Protein AF-A0A6G1F449-F1 (afdb_monomer_lite)

Secondary structure (DSSP, 8-state):
------------------------------------PPPP-----------PPP-------------S--------S---HHHHHHHHHHHHHHHHHHHHHHHHHHHHHHHHHHHHHHHHHHHHHHHHHHHHHHHHHHHHHHHHHHHHHHHHHHHHHHHHHHHHHHHHHHHHHHHHHHHHHHHHHHHHHHHHHHTPPPS--------

Radius of gyration: 53.44 Å; chains: 1; bounding box: 96×65×149 Å

Foldseek 3Di:
DDDDDDDDDDDDDDDDDDDDDDDDDDDDDDDDDDDDDDDDDDDDDDDDDDDDDDDDDDPPPPDDDDDDDPPPPPPDDPCDVVNVVVVVVVVVVVVVVVVVVVVVVVVVVVVVVVVVVVVVVVVVVVVVVVVVVVVVVVVVVVVVVVVVVVVVVVVVVVVVVVVVVVVVVVVVVVVVVVVVVVVVVVVVVVCVVVVPDDPDDDDDPDD

InterPro domains:
  IPR005516 Remorin, C-terminal [PF03763] (95-200)
  IPR005518 Remorin, N-terminal [PF03766] (27-91)

pLDDT: mean 72.53, std 28.47, range [27.33, 98.75]

Sequence (207 aa):
MAGEALNKAEAGAEAMPDAVEPAKEGVAEEEKAVIPAPSPSRVSKTEEKEPPADDSKALVVFVEKVADKPHAQKAAPPRTSNDRDIALAKVETDKRESLIKAWEENEKAKAENRASKKLLDIISWENTKKAVIKTQLKRKEEELERKKAEYAEKAKNKEAIVHKEAEEKRAMVMARRGEEVIKAEEMAAKYRATGVTPKKHLGCFGA

Structure (mmCIF, N/CA/C/O backbone):
data_AF-A0A6G1F449-F1
#
_entry.id   AF-A0A6G1F449-F1
#
loop_
_atom_site.group_PDB
_atom_site.id
_atom_site.type_symbol
_atom_site.label_atom_id
_atom_site.label_alt_id
_atom_site.label_comp_id
_atom_site.label_asym_id
_atom_site.label_entity_id
_atom_site.label_seq_id
_atom_site.pdbx_PDB_ins_code
_atom_site.Cartn_x
_atom_site.Cartn_y
_atom_site.Cartn_z
_atom_site.occupancy
_atom_site.B_iso_or_equiv
_atom_site.auth_seq_id
_atom_site.auth_comp_id
_atom_site.auth_asym_id
_atom_site.auth_atom_id
_atom_site.pdbx_PDB_model_num
ATOM 1 N N . MET A 1 1 ? 10.519 44.709 65.514 1.00 37.06 1 MET A N 1
ATOM 2 C CA . MET A 1 1 ? 11.903 44.514 65.996 1.00 37.06 1 MET A CA 1
ATOM 3 C C . MET A 1 1 ? 12.117 43.011 66.069 1.00 37.06 1 MET A C 1
ATOM 5 O O . MET A 1 1 ? 11.350 42.368 66.765 1.00 37.06 1 MET A O 1
ATOM 9 N N . ALA A 1 2 ? 12.787 42.438 65.066 1.00 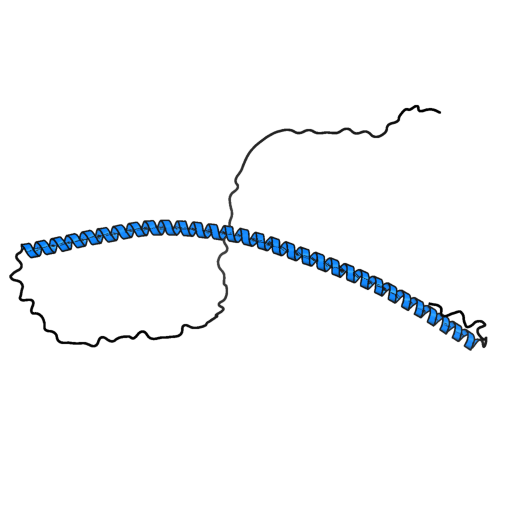41.38 2 ALA A N 1
ATOM 10 C CA . ALA A 1 2 ? 14.214 42.066 65.103 1.00 41.38 2 ALA A CA 1
ATOM 11 C C . ALA A 1 2 ? 14.425 40.787 65.946 1.00 41.38 2 ALA A C 1
ATOM 13 O O . ALA A 1 2 ? 14.030 40.773 67.101 1.00 41.38 2 ALA A O 1
ATOM 14 N N . GLY A 1 3 ? 14.994 39.688 65.451 1.00 36.59 3 GLY A N 1
ATOM 15 C CA . GLY A 1 3 ? 15.656 39.434 64.175 1.00 36.59 3 GLY A CA 1
ATOM 16 C C . GLY A 1 3 ? 15.946 37.937 63.973 1.00 36.59 3 GLY A C 1
ATOM 17 O O . GLY A 1 3 ? 15.677 37.114 64.847 1.00 36.59 3 GLY A O 1
ATOM 18 N N . GLU A 1 4 ? 16.460 37.630 62.783 1.00 45.75 4 GLU A N 1
ATOM 19 C CA . GLU A 1 4 ? 17.035 36.356 62.333 1.00 45.75 4 GLU A CA 1
ATOM 20 C C . GLU A 1 4 ? 18.152 35.810 63.236 1.00 45.75 4 GLU A C 1
ATOM 22 O O . GLU A 1 4 ? 18.950 36.584 63.759 1.00 45.75 4 GLU A O 1
ATOM 27 N N . ALA A 1 5 ? 18.309 34.479 63.255 1.00 45.38 5 ALA A N 1
ATOM 28 C CA . ALA A 1 5 ? 19.581 33.834 62.903 1.00 45.38 5 ALA A CA 1
ATOM 29 C C . ALA A 1 5 ? 19.412 32.327 62.618 1.00 45.38 5 ALA A C 1
ATOM 31 O O . ALA A 1 5 ? 18.707 31.608 63.323 1.00 45.38 5 ALA A O 1
ATOM 32 N N . LEU A 1 6 ? 20.104 31.886 61.565 1.00 41.53 6 LEU A N 1
ATOM 33 C CA . LEU A 1 6 ? 20.242 30.528 61.036 1.00 41.53 6 LEU A CA 1
ATOM 34 C C . LEU A 1 6 ? 21.055 29.575 61.944 1.00 41.53 6 LEU A C 1
ATOM 36 O O . LEU A 1 6 ? 21.988 30.030 62.600 1.00 41.53 6 LEU A O 1
ATOM 40 N N . ASN A 1 7 ? 20.829 28.249 61.860 1.00 39.88 7 ASN A N 1
ATOM 41 C CA . ASN A 1 7 ? 21.628 27.277 61.064 1.00 39.88 7 ASN A CA 1
ATOM 42 C C . ASN A 1 7 ? 21.652 25.827 61.618 1.00 39.88 7 ASN A C 1
ATOM 44 O O . ASN A 1 7 ? 21.751 25.627 62.825 1.00 39.88 7 ASN A O 1
ATOM 48 N N . LYS A 1 8 ? 21.808 24.876 60.667 1.00 36.44 8 LYS A N 1
ATOM 49 C CA . LYS A 1 8 ? 22.473 23.543 60.759 1.00 36.44 8 LYS A CA 1
ATOM 50 C C . LYS A 1 8 ? 21.600 22.337 61.164 1.00 36.44 8 LYS A C 1
ATOM 52 O O . LYS A 1 8 ? 20.778 22.467 62.053 1.00 36.44 8 LYS A O 1
ATOM 57 N N . ALA A 1 9 ? 21.804 21.094 60.719 1.00 34.91 9 ALA A N 1
ATOM 58 C CA . ALA A 1 9 ? 22.126 20.411 59.451 1.00 34.91 9 ALA A CA 1
ATOM 59 C C . ALA A 1 9 ? 22.166 18.900 59.801 1.00 34.91 9 ALA A C 1
ATOM 61 O O . ALA A 1 9 ? 22.869 18.557 60.742 1.00 34.91 9 ALA A O 1
ATOM 62 N N . GLU A 1 10 ? 21.477 18.025 59.060 1.00 36.22 10 GLU A N 1
ATOM 63 C CA . GLU A 1 10 ? 21.753 16.572 58.905 1.00 36.22 10 GLU A CA 1
ATOM 64 C C . GLU A 1 10 ? 20.841 16.083 57.756 1.00 36.22 10 GLU A C 1
ATOM 66 O O . GLU A 1 10 ? 19.631 16.270 57.826 1.00 36.22 10 GLU A O 1
ATOM 71 N N . ALA A 1 11 ? 21.313 15.777 56.544 1.00 35.16 11 ALA A N 1
ATOM 72 C CA . ALA A 1 11 ? 22.206 14.707 56.077 1.00 35.16 11 ALA A CA 1
ATOM 73 C C . ALA A 1 11 ? 21.542 13.316 56.075 1.00 35.16 11 ALA A C 1
ATOM 75 O O . ALA A 1 11 ? 21.201 12.774 57.118 1.00 35.16 11 ALA A O 1
ATOM 76 N N . GLY A 1 12 ? 21.403 12.738 54.876 1.00 31.02 12 GLY A N 1
ATOM 77 C CA . GLY A 1 12 ? 21.020 11.339 54.690 1.00 31.02 12 GLY A CA 1
ATOM 78 C C . GLY A 1 12 ? 20.460 11.028 53.302 1.00 31.02 12 GLY A C 1
ATOM 79 O O . GLY A 1 12 ? 19.253 10.881 53.170 1.00 31.02 12 GLY A O 1
ATOM 80 N N . ALA A 1 13 ? 21.323 10.949 52.283 1.00 35.38 13 ALA A N 1
ATOM 81 C CA . ALA A 1 13 ? 21.244 9.959 51.195 1.00 35.38 13 ALA A CA 1
ATOM 82 C C . ALA A 1 13 ? 22.385 10.195 50.192 1.00 35.38 13 ALA A C 1
ATOM 84 O O . ALA A 1 13 ? 22.419 11.188 49.466 1.00 35.38 13 ALA A O 1
ATOM 85 N N . GLU A 1 14 ? 23.330 9.262 50.206 1.00 36.66 14 GLU A N 1
ATOM 86 C CA . GLU A 1 14 ? 24.418 9.093 49.250 1.00 36.66 14 GLU A CA 1
ATOM 87 C C . GLU A 1 14 ? 23.897 8.734 47.848 1.00 36.66 14 GLU A C 1
ATOM 89 O O . GLU A 1 14 ? 22.962 7.947 47.719 1.00 36.66 14 GLU A O 1
ATOM 94 N N . ALA A 1 15 ? 24.537 9.270 46.804 1.00 33.97 15 ALA A N 1
ATOM 95 C CA . ALA A 1 15 ? 25.281 8.499 45.794 1.00 33.97 15 ALA A CA 1
ATOM 96 C C . ALA A 1 15 ? 25.616 9.395 44.586 1.00 33.97 15 ALA A C 1
ATOM 98 O O . ALA A 1 15 ? 24.744 9.981 43.945 1.00 33.97 15 ALA A O 1
ATOM 99 N N . MET A 1 16 ? 26.913 9.510 44.314 1.00 37.75 16 MET A N 1
ATOM 100 C CA . MET A 1 16 ? 27.525 10.262 43.218 1.00 37.75 16 MET A CA 1
ATOM 101 C C . MET A 1 16 ? 27.611 9.429 41.915 1.00 37.75 16 MET A C 1
ATOM 103 O O . MET A 1 16 ? 27.337 8.230 41.943 1.00 37.75 16 MET A O 1
ATOM 107 N N . PRO A 1 17 ? 27.931 10.078 40.776 1.00 47.62 17 PRO A N 1
ATOM 108 C CA . PRO A 1 17 ? 27.645 9.621 39.420 1.00 47.62 17 PRO A CA 1
ATOM 109 C C . PRO A 1 17 ? 28.822 8.868 38.794 1.00 47.62 17 PRO A C 1
ATOM 111 O O . PRO A 1 17 ? 29.966 9.084 39.185 1.00 47.62 17 PRO A O 1
ATOM 114 N N . ASP A 1 18 ? 28.552 8.087 37.749 1.00 36.06 18 ASP A N 1
ATOM 115 C CA . ASP A 1 18 ? 29.610 7.573 36.883 1.00 36.06 18 ASP A CA 1
ATOM 116 C C . ASP A 1 18 ? 29.298 7.850 35.411 1.00 36.06 18 ASP A C 1
ATOM 118 O O . ASP A 1 18 ? 28.265 7.456 34.866 1.00 36.06 18 ASP A O 1
ATOM 122 N N . ALA A 1 19 ? 30.215 8.591 34.801 1.00 38.41 19 ALA A N 1
ATOM 123 C CA . ALA A 1 19 ? 30.299 8.895 33.390 1.00 38.41 19 ALA A CA 1
ATOM 124 C C . ALA A 1 19 ? 31.682 8.434 32.936 1.00 38.41 19 ALA A C 1
ATOM 126 O O . ALA A 1 19 ? 32.675 9.016 33.365 1.00 38.41 19 ALA A O 1
ATOM 127 N N . VAL A 1 20 ? 31.750 7.435 32.052 1.00 37.78 20 VAL A N 1
ATOM 128 C CA . VAL A 1 20 ? 32.970 7.098 31.305 1.00 37.78 20 VAL A CA 1
ATOM 129 C C . VAL A 1 20 ? 32.594 6.593 29.905 1.00 37.78 20 VAL A C 1
ATOM 131 O O . VAL A 1 20 ? 32.179 5.455 29.718 1.00 37.78 20 VAL A O 1
ATOM 134 N N . GLU A 1 21 ? 32.764 7.465 28.914 1.00 37.50 21 GLU A N 1
ATOM 135 C CA . GLU A 1 21 ? 33.305 7.123 27.585 1.00 37.50 21 GLU A CA 1
ATOM 136 C C . GLU A 1 21 ? 34.853 7.118 27.697 1.00 37.50 21 GLU A C 1
ATOM 138 O O . GLU A 1 21 ? 35.342 7.794 28.610 1.00 37.50 21 GLU A O 1
ATOM 143 N N . PRO A 1 22 ? 35.667 6.459 26.821 1.00 44.31 22 PRO A N 1
ATOM 144 C CA . PRO A 1 22 ? 35.571 6.595 25.354 1.00 44.31 22 PRO A CA 1
ATOM 145 C C . PRO A 1 22 ? 36.110 5.440 24.457 1.00 44.31 22 PRO A C 1
ATOM 147 O O . PRO A 1 22 ? 36.762 4.504 24.909 1.00 44.31 22 PRO A O 1
ATOM 150 N N . ALA A 1 23 ? 35.936 5.647 23.137 1.00 32.34 23 ALA A N 1
ATOM 151 C CA . ALA A 1 23 ? 36.913 5.433 22.045 1.00 32.34 23 ALA A CA 1
ATOM 152 C C . ALA A 1 23 ? 36.707 4.297 20.998 1.00 32.34 23 ALA A C 1
ATOM 154 O O . ALA A 1 23 ? 36.977 3.130 21.250 1.00 32.34 23 ALA A O 1
ATOM 155 N N . LYS A 1 24 ? 36.453 4.774 19.758 1.00 32.56 24 LYS A N 1
ATOM 156 C CA . LYS A 1 24 ? 37.101 4.463 18.453 1.00 32.56 24 LYS A CA 1
ATOM 157 C C . LYS A 1 24 ? 36.651 3.273 17.564 1.00 32.56 24 LYS A C 1
ATOM 159 O O . LYS A 1 24 ? 37.017 2.132 17.783 1.00 32.56 24 LYS A O 1
ATOM 164 N N . GLU A 1 25 ? 36.007 3.670 16.452 1.00 29.92 25 GLU A N 1
ATOM 165 C CA . GLU A 1 25 ? 36.510 3.592 15.054 1.00 29.92 25 GLU A CA 1
ATOM 166 C C . GLU A 1 25 ? 36.411 2.268 14.250 1.00 29.92 25 GLU A C 1
ATOM 168 O O . GLU A 1 25 ? 37.168 1.332 14.462 1.00 29.92 25 GLU A O 1
ATOM 173 N N . GLY A 1 26 ? 35.559 2.298 13.207 1.00 28.00 26 GLY A N 1
ATOM 174 C CA . GLY A 1 26 ? 35.820 1.720 11.876 1.00 28.00 26 GLY A CA 1
ATOM 175 C C . GLY A 1 26 ? 35.422 0.261 11.601 1.00 28.00 26 GLY A C 1
ATOM 176 O O . GLY A 1 26 ? 35.982 -0.657 12.178 1.00 28.00 26 GLY A O 1
ATOM 177 N N . VAL A 1 27 ? 34.531 0.053 10.622 1.00 31.36 27 VAL A N 1
ATOM 178 C CA . VAL A 1 27 ? 34.768 -0.667 9.345 1.00 31.36 27 VAL A CA 1
A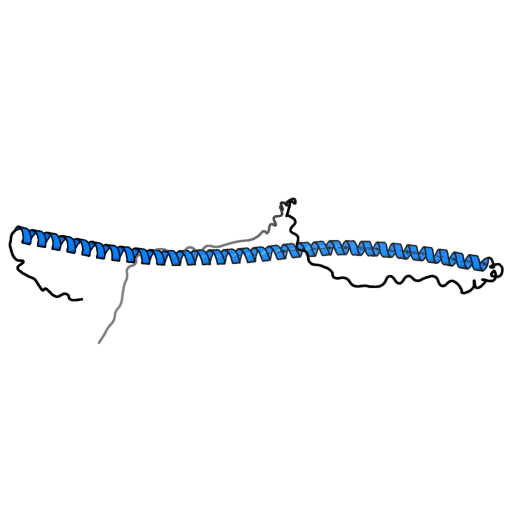TOM 179 C C . VAL A 1 27 ? 33.413 -0.984 8.695 1.00 31.36 27 VAL A C 1
ATOM 181 O O . VAL A 1 27 ? 32.507 -1.540 9.308 1.00 31.36 27 VAL A O 1
ATOM 184 N N . ALA A 1 28 ? 33.285 -0.564 7.438 1.00 34.28 28 ALA A N 1
ATOM 185 C CA . ALA A 1 28 ? 32.212 -0.934 6.534 1.00 34.28 28 ALA A CA 1
ATOM 186 C C . ALA A 1 28 ? 32.402 -2.380 6.065 1.00 34.28 28 ALA A C 1
ATOM 188 O O . ALA A 1 28 ? 33.500 -2.718 5.636 1.00 34.28 28 ALA A O 1
ATOM 189 N N . GLU A 1 29 ? 31.334 -3.177 6.044 1.00 36.38 29 GLU A N 1
ATOM 190 C CA . GLU A 1 29 ? 31.278 -4.371 5.205 1.00 36.38 29 GLU A CA 1
ATOM 191 C C . GLU A 1 29 ? 29.902 -4.508 4.547 1.00 36.38 29 GLU A C 1
ATOM 193 O O . GLU A 1 29 ? 28.837 -4.464 5.161 1.00 36.38 29 GLU A O 1
ATOM 198 N N . GLU A 1 30 ? 29.999 -4.571 3.229 1.00 38.50 30 GLU A N 1
ATOM 199 C CA . GLU A 1 30 ? 28.999 -4.812 2.212 1.00 38.50 30 GLU A CA 1
ATOM 200 C C . GLU A 1 30 ? 28.651 -6.305 2.228 1.00 38.50 30 GLU A C 1
ATOM 202 O O . GLU A 1 30 ? 29.536 -7.130 2.008 1.00 38.50 30 GLU A O 1
ATOM 207 N N . GLU A 1 31 ? 27.384 -6.675 2.448 1.00 39.47 31 GLU A N 1
ATOM 208 C CA . GLU A 1 31 ? 26.943 -8.057 2.234 1.00 39.47 31 GLU A CA 1
ATOM 209 C C . GLU A 1 31 ? 25.876 -8.172 1.143 1.00 39.47 31 GLU A C 1
ATOM 211 O O . GLU A 1 31 ? 24.905 -7.419 1.036 1.00 39.47 31 GLU A O 1
ATOM 216 N N . LYS A 1 32 ? 26.151 -9.143 0.283 1.00 36.34 32 LYS A N 1
ATOM 217 C CA . LYS A 1 32 ? 25.622 -9.400 -1.047 1.00 36.34 32 LYS A CA 1
ATOM 218 C C . LYS A 1 32 ? 24.738 -10.650 -0.996 1.00 36.34 32 LYS A C 1
ATOM 220 O O . LYS A 1 32 ? 25.100 -11.624 -0.352 1.00 36.34 32 LYS A O 1
ATOM 225 N N . ALA A 1 33 ? 23.706 -10.659 -1.848 1.00 34.94 33 ALA A N 1
ATOM 226 C CA . ALA A 1 33 ? 22.864 -11.805 -2.246 1.00 34.94 33 ALA A CA 1
ATOM 227 C C . ALA A 1 33 ? 21.778 -12.214 -1.219 1.00 34.94 33 ALA A C 1
ATOM 229 O O . ALA A 1 33 ? 21.914 -11.975 -0.034 1.00 34.94 33 ALA A O 1
ATOM 230 N N . VAL A 1 34 ? 20.610 -12.763 -1.572 1.00 31.89 34 VAL A N 1
ATOM 231 C CA . VAL A 1 34 ? 20.236 -13.699 -2.644 1.00 31.89 34 VAL A CA 1
ATOM 232 C C . VAL A 1 34 ? 18.762 -13.469 -3.031 1.00 31.89 34 VAL A C 1
ATOM 234 O O . VAL A 1 34 ? 17.907 -13.246 -2.178 1.00 31.89 34 VAL A O 1
ATOM 237 N N . ILE A 1 35 ? 18.460 -13.558 -4.326 1.00 40.62 35 ILE A N 1
ATOM 238 C CA . ILE A 1 35 ? 17.109 -13.512 -4.906 1.00 40.62 35 ILE A CA 1
ATOM 239 C C . ILE A 1 35 ? 16.627 -14.961 -5.098 1.00 40.62 35 ILE A C 1
ATOM 241 O O . ILE A 1 35 ? 17.348 -15.717 -5.752 1.00 40.62 35 ILE A O 1
ATOM 245 N N . PRO A 1 36 ? 15.422 -15.369 -4.658 1.00 35.09 36 PRO A N 1
ATOM 246 C CA . PRO A 1 36 ? 14.742 -16.506 -5.257 1.00 35.09 36 PRO A CA 1
ATOM 247 C C . PRO A 1 36 ? 13.753 -15.993 -6.311 1.00 35.09 36 PRO A C 1
ATOM 249 O O . PRO A 1 36 ? 12.790 -15.287 -6.012 1.00 35.09 36 PRO A O 1
ATOM 252 N N . ALA A 1 37 ? 14.016 -16.332 -7.571 1.00 37.97 37 ALA A N 1
ATOM 253 C CA . ALA A 1 37 ? 13.082 -16.123 -8.670 1.00 37.97 37 ALA A CA 1
ATOM 254 C C . ALA A 1 37 ? 11.846 -17.032 -8.509 1.00 37.97 37 ALA A C 1
ATOM 256 O O . ALA A 1 37 ? 12.020 -18.222 -8.232 1.00 37.97 37 ALA A O 1
ATOM 257 N N . PRO A 1 38 ? 10.613 -16.550 -8.743 1.00 36.50 38 PRO A N 1
ATOM 258 C CA . PRO A 1 38 ? 9.471 -17.431 -8.929 1.00 36.50 38 PRO A CA 1
ATOM 259 C C . PRO A 1 38 ? 9.261 -17.754 -10.419 1.00 36.50 38 PRO A C 1
ATOM 261 O O . PRO A 1 38 ? 9.197 -16.869 -11.272 1.00 36.50 38 PRO A O 1
ATOM 264 N N . SER A 1 39 ? 9.144 -19.052 -10.709 1.00 34.16 39 SER A N 1
ATOM 265 C CA . SER A 1 39 ? 8.686 -19.602 -11.994 1.00 34.16 39 SER A CA 1
ATOM 266 C C . SER A 1 39 ? 7.208 -19.265 -12.260 1.00 34.16 39 SER A C 1
ATOM 268 O O . SER A 1 39 ? 6.451 -19.055 -11.309 1.00 34.16 39 SER A O 1
ATOM 270 N N . PRO A 1 40 ? 6.759 -19.227 -13.531 1.00 39.34 40 PRO A N 1
ATOM 271 C CA . PRO A 1 40 ? 5.445 -18.715 -13.885 1.00 39.34 40 PRO A CA 1
ATOM 272 C C . PRO A 1 40 ? 4.385 -19.813 -13.772 1.00 39.34 40 PRO A C 1
ATOM 274 O O . PRO A 1 40 ? 4.495 -20.881 -14.373 1.00 39.34 40 PRO A O 1
ATOM 277 N N . SER A 1 41 ? 3.306 -19.545 -13.044 1.00 34.06 41 SER A N 1
ATOM 278 C CA . SER A 1 41 ? 2.076 -20.321 -13.176 1.00 34.06 41 SER A CA 1
ATOM 279 C C . SER A 1 41 ? 0.855 -19.415 -13.136 1.00 34.06 41 SER A C 1
ATOM 281 O O . SER A 1 41 ? 0.493 -18.866 -12.105 1.00 34.06 41 SER A O 1
ATOM 283 N N . ARG A 1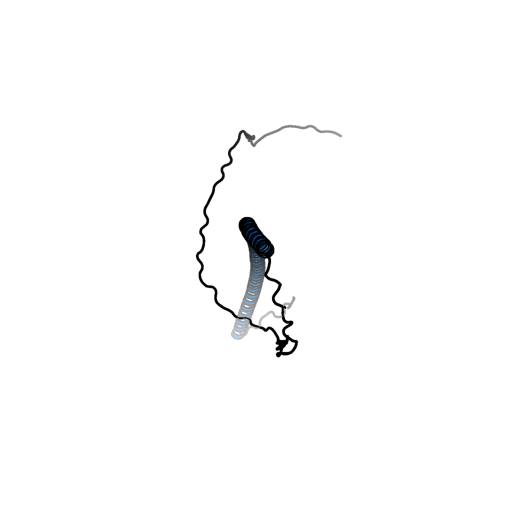 42 ? 0.234 -19.343 -14.319 1.00 36.47 42 ARG A N 1
ATOM 284 C CA . ARG A 1 42 ? -1.211 -19.363 -14.554 1.00 36.47 42 ARG A CA 1
ATOM 285 C C . ARG A 1 42 ? -2.019 -18.237 -13.908 1.00 36.47 42 ARG A C 1
ATOM 287 O O . ARG A 1 42 ? -2.515 -18.378 -12.797 1.00 36.47 42 ARG A O 1
ATOM 294 N N . VAL A 1 43 ? -2.298 -17.201 -14.700 1.00 32.47 43 VAL A N 1
ATOM 295 C CA . VAL A 1 43 ? -3.507 -16.394 -14.511 1.00 32.47 43 VAL A CA 1
ATOM 296 C C . VAL A 1 43 ? -4.367 -16.464 -15.764 1.00 32.47 43 VAL A C 1
ATOM 298 O O . VAL A 1 43 ? -3.909 -16.363 -16.900 1.00 32.47 43 VAL A O 1
ATOM 301 N N . SER A 1 44 ? -5.617 -16.754 -15.465 1.00 34.59 44 SER A N 1
ATOM 302 C CA . SER A 1 44 ? -6.781 -17.012 -16.277 1.00 34.59 44 SER A CA 1
ATOM 303 C C . SER A 1 44 ? -7.103 -15.884 -17.250 1.00 34.59 44 SER A C 1
ATOM 305 O O . SER A 1 44 ? -6.990 -14.703 -16.938 1.00 34.59 44 SER A O 1
ATOM 307 N N . LYS A 1 45 ? -7.577 -16.308 -18.418 1.00 32.47 45 LYS A N 1
ATOM 308 C CA . LYS A 1 45 ? -8.287 -15.526 -19.421 1.00 32.47 45 LYS A CA 1
ATOM 309 C C . LYS A 1 45 ? -9.572 -14.944 -18.811 1.00 32.47 45 LYS A C 1
ATOM 311 O O . LYS A 1 45 ? -10.428 -15.720 -18.395 1.00 32.47 45 LYS A O 1
ATOM 316 N N . THR A 1 46 ? -9.722 -13.623 -18.849 1.00 27.33 46 THR A N 1
ATOM 317 C CA . THR A 1 46 ? -11.034 -12.964 -18.839 1.00 27.33 46 THR A CA 1
ATOM 318 C C . THR A 1 46 ? -11.038 -11.938 -19.963 1.00 27.33 46 THR A C 1
ATOM 320 O O . THR A 1 46 ? -10.190 -11.051 -20.017 1.00 27.33 46 THR A O 1
ATOM 323 N N . GLU A 1 47 ? -11.939 -12.167 -20.911 1.00 36.84 47 GLU A N 1
ATOM 324 C CA . GLU A 1 47 ? -12.246 -11.320 -22.057 1.00 36.84 47 GLU A CA 1
ATOM 325 C C . GLU A 1 47 ? -12.979 -10.055 -21.602 1.00 36.84 47 GLU A C 1
ATOM 327 O O . GLU A 1 47 ? -13.925 -10.144 -20.824 1.00 36.84 47 GLU A O 1
ATOM 332 N N . GLU A 1 48 ? -12.611 -8.907 -22.166 1.00 36.09 48 GLU A N 1
ATOM 333 C CA . GLU A 1 48 ? -13.550 -7.813 -22.403 1.00 36.09 48 GLU A CA 1
ATOM 334 C C . GLU A 1 48 ? -13.267 -7.256 -23.804 1.00 36.09 48 GLU A C 1
ATOM 336 O O . GLU A 1 48 ? -12.121 -7.031 -24.199 1.00 36.09 48 GLU A O 1
ATOM 341 N N . LYS A 1 49 ? -14.330 -7.190 -24.598 1.00 33.94 49 LYS A N 1
ATOM 342 C CA . LYS A 1 49 ? -14.376 -7.017 -26.049 1.00 33.94 49 LYS A CA 1
ATOM 343 C C . LYS A 1 49 ? -15.242 -5.798 -26.301 1.00 33.94 49 LYS A C 1
ATOM 345 O O . LYS A 1 49 ? -16.370 -5.838 -25.843 1.00 33.94 49 LYS A O 1
ATOM 350 N N . GLU A 1 50 ? -14.776 -4.827 -27.085 1.00 39.25 50 GLU A N 1
ATOM 351 C CA . GLU A 1 50 ? -15.619 -3.957 -27.927 1.00 39.25 50 GLU A CA 1
ATOM 352 C C . GLU A 1 50 ? -14.779 -3.301 -29.059 1.00 39.25 50 GLU A C 1
ATOM 354 O O . GLU A 1 50 ? -13.548 -3.360 -29.004 1.00 39.25 50 GLU A O 1
ATOM 359 N N . PRO A 1 51 ? -15.403 -2.845 -30.169 1.00 44.97 51 PRO A N 1
ATOM 360 C CA . PRO A 1 51 ? -15.015 -3.229 -31.534 1.00 44.97 51 PRO A CA 1
ATOM 361 C C . PRO A 1 51 ? -14.262 -2.134 -32.317 1.00 44.97 51 PRO A C 1
ATOM 363 O O . PRO A 1 51 ? -14.379 -0.956 -31.985 1.00 44.97 51 PRO A O 1
ATOM 366 N N . PRO A 1 52 ? -13.586 -2.464 -33.436 1.00 37.72 52 PRO A N 1
ATOM 367 C CA . PRO A 1 52 ? -13.304 -1.478 -34.468 1.00 37.72 52 PRO A CA 1
ATOM 368 C C . PRO A 1 52 ? -14.443 -1.457 -35.497 1.00 37.72 52 PRO A C 1
ATOM 370 O O . PRO A 1 52 ? -14.734 -2.467 -36.142 1.00 37.72 52 PRO A O 1
ATOM 373 N N . ALA A 1 53 ? -15.087 -0.298 -35.627 1.00 37.16 53 ALA A N 1
ATOM 374 C CA . ALA A 1 53 ? -15.986 0.001 -36.729 1.00 37.16 53 ALA A CA 1
ATOM 375 C C . ALA A 1 53 ? -15.188 0.309 -38.005 1.00 37.16 53 ALA A C 1
ATOM 377 O O . ALA A 1 53 ? -14.140 0.956 -37.980 1.00 37.16 53 ALA A O 1
ATOM 378 N N . ASP A 1 54 ? -15.744 -0.229 -39.078 1.00 37.75 54 ASP A N 1
ATOM 379 C CA . ASP A 1 54 ? -15.413 -0.134 -40.490 1.00 37.75 54 ASP A CA 1
ATOM 380 C C . ASP A 1 54 ? -15.372 1.320 -40.988 1.00 37.75 54 ASP A C 1
ATOM 382 O O . ASP A 1 54 ? -16.148 2.148 -40.519 1.00 37.75 54 ASP A O 1
ATOM 386 N N . ASP A 1 55 ? -14.489 1.613 -41.944 1.00 35.41 55 ASP A N 1
ATOM 387 C CA . ASP A 1 55 ? -14.941 2.164 -43.224 1.00 35.41 55 ASP A CA 1
ATOM 388 C C . ASP A 1 55 ? -13.780 2.352 -44.215 1.00 35.41 55 ASP A C 1
ATOM 390 O O . ASP A 1 55 ? -12.930 3.241 -44.122 1.00 35.41 55 ASP A O 1
ATOM 394 N N . SER A 1 56 ? -13.817 1.507 -45.244 1.00 53.53 56 SER A N 1
ATOM 395 C CA . SER A 1 56 ? -13.832 1.959 -46.637 1.00 53.53 56 SER A CA 1
ATOM 396 C C . SER A 1 56 ? -12.697 2.889 -47.095 1.00 53.53 56 SER A C 1
ATOM 398 O O . SER A 1 56 ? -12.885 4.081 -47.344 1.00 53.53 56 SER A O 1
ATOM 400 N N . LYS A 1 57 ? -11.538 2.299 -47.413 1.00 43.62 57 LYS A N 1
ATOM 401 C CA . LYS A 1 57 ? -10.668 2.814 -48.486 1.00 43.62 57 LYS A CA 1
ATOM 402 C C . LYS A 1 57 ? -10.503 1.772 -49.582 1.00 43.62 57 LYS A C 1
ATOM 404 O O . LYS A 1 57 ? -9.593 0.954 -49.578 1.00 43.62 57 LYS A O 1
ATOM 409 N N . ALA A 1 58 ? -11.475 1.844 -50.486 1.00 38.12 58 ALA A N 1
ATOM 410 C CA . ALA A 1 58 ? -11.455 1.477 -51.893 1.00 38.12 58 ALA A CA 1
ATOM 411 C C . ALA A 1 58 ? -10.168 0.805 -52.406 1.00 38.12 58 ALA A C 1
ATOM 413 O O . ALA A 1 58 ? -9.166 1.455 -52.709 1.00 38.12 58 ALA A O 1
ATOM 414 N N . LEU A 1 59 ? -10.286 -0.502 -52.639 1.00 37.38 59 LEU A N 1
ATOM 415 C CA . LEU A 1 59 ? -9.607 -1.202 -53.722 1.00 37.38 59 LEU A CA 1
ATOM 416 C C . LEU A 1 59 ? -10.015 -0.542 -55.051 1.00 37.38 59 LEU A C 1
ATOM 418 O O . LEU A 1 59 ? -10.994 -0.937 -55.681 1.00 37.38 59 LEU A O 1
ATOM 422 N N . VAL A 1 60 ? -9.284 0.490 -55.476 1.00 34.28 60 VAL A N 1
ATOM 423 C CA . VAL A 1 60 ? -9.345 0.950 -56.866 1.00 34.28 60 VAL A CA 1
ATOM 424 C C . VAL A 1 60 ? -8.554 -0.048 -57.698 1.00 34.28 60 VAL A C 1
ATOM 426 O O . VAL A 1 60 ? -7.330 0.005 -57.803 1.00 34.28 60 VAL A O 1
ATOM 429 N N . VAL A 1 61 ? -9.304 -0.985 -58.269 1.00 34.31 61 VAL A N 1
ATOM 430 C CA . VAL A 1 61 ? -8.944 -1.748 -59.457 1.00 34.31 61 VAL A CA 1
ATOM 431 C C . VAL A 1 61 ? -8.520 -0.746 -60.535 1.00 34.31 61 VAL A C 1
ATOM 433 O O . VAL A 1 61 ? -9.360 -0.091 -61.149 1.00 34.31 61 VAL A O 1
ATOM 436 N N . PHE A 1 62 ? -7.217 -0.608 -60.775 1.00 33.72 62 PHE A N 1
ATOM 437 C CA . PHE A 1 62 ? -6.731 -0.022 -62.020 1.00 33.72 62 PHE A CA 1
ATOM 438 C C . PHE A 1 62 ? -6.910 -1.071 -63.120 1.00 33.72 62 PHE A C 1
ATOM 440 O O . PHE A 1 62 ? -6.041 -1.904 -63.370 1.00 33.72 62 PHE A O 1
ATOM 447 N N . VAL A 1 63 ? -8.091 -1.042 -63.740 1.00 35.31 63 VAL A N 1
ATOM 448 C CA . VAL A 1 63 ? -8.336 -1.628 -65.056 1.00 35.31 63 VAL A CA 1
ATOM 449 C C . VAL A 1 63 ? -7.377 -0.963 -66.040 1.00 35.31 63 VAL A C 1
ATOM 451 O O . VAL A 1 63 ? -7.440 0.238 -66.296 1.00 35.31 63 VAL A O 1
ATOM 454 N N . GLU A 1 64 ? -6.444 -1.773 -66.525 1.00 44.94 64 GLU A N 1
ATOM 455 C CA . GLU A 1 64 ? -6.148 -1.951 -67.942 1.00 44.94 64 GLU A CA 1
ATOM 456 C C . GLU A 1 64 ? -6.642 -0.818 -68.857 1.00 44.94 64 GLU A C 1
ATOM 458 O O . GLU A 1 64 ? -7.756 -0.828 -69.379 1.00 44.94 64 GLU A O 1
ATOM 463 N N . LYS A 1 65 ? -5.753 0.143 -69.116 1.00 37.94 65 LYS A N 1
ATOM 464 C CA . LYS A 1 65 ? -5.792 0.912 -70.356 1.00 37.94 65 LYS A CA 1
ATOM 465 C C . LYS A 1 65 ? -4.565 0.561 -71.179 1.00 37.94 65 LYS A C 1
ATOM 467 O O . LYS A 1 65 ? -3.511 1.182 -71.090 1.00 37.94 65 LYS A O 1
ATOM 472 N N . VAL A 1 66 ? -4.743 -0.503 -71.954 1.00 44.41 66 VAL A N 1
ATOM 473 C CA . VAL A 1 66 ? -3.992 -0.769 -73.177 1.00 44.41 66 VAL A CA 1
ATOM 474 C C . VAL A 1 66 ? -4.136 0.439 -74.109 1.00 44.41 66 VAL A C 1
ATOM 476 O O . VAL A 1 66 ? -5.197 1.059 -74.177 1.00 44.41 66 VAL A O 1
ATOM 479 N N . ALA A 1 67 ? -3.055 0.692 -74.847 1.00 41.28 67 ALA A N 1
ATOM 480 C CA . ALA A 1 67 ? -2.855 1.711 -75.872 1.00 41.28 67 ALA A CA 1
ATOM 481 C C . ALA A 1 67 ? -2.280 3.045 -75.375 1.00 41.28 67 ALA A C 1
ATOM 483 O O . ALA A 1 67 ? -2.951 4.070 -75.353 1.00 41.28 67 ALA A O 1
ATOM 484 N N . ASP A 1 68 ? -0.963 3.045 -75.169 1.00 34.84 68 ASP A N 1
ATOM 485 C CA . ASP A 1 68 ? -0.144 3.864 -76.056 1.00 34.84 68 ASP A CA 1
ATOM 486 C C . ASP A 1 68 ? 1.103 3.094 -76.506 1.00 34.84 68 ASP A C 1
ATOM 488 O O . ASP A 1 68 ? 1.629 2.236 -75.802 1.00 34.84 68 ASP A O 1
ATOM 492 N N . LYS A 1 69 ? 1.461 3.327 -77.765 1.00 38.25 69 LYS A N 1
ATOM 493 C CA . LYS A 1 69 ? 2.364 2.550 -78.627 1.00 38.25 69 LYS A CA 1
ATOM 494 C C . LYS A 1 69 ? 3.647 2.060 -77.939 1.00 38.25 69 LYS A C 1
ATOM 496 O O . LYS A 1 69 ? 4.207 2.789 -77.120 1.00 38.25 69 LYS A O 1
ATOM 501 N N . PRO A 1 70 ? 4.238 0.929 -78.388 1.00 37.62 70 PRO A N 1
ATOM 502 C CA . PRO A 1 70 ? 5.661 0.745 -78.183 1.00 37.62 70 PRO A CA 1
ATOM 503 C C . PRO A 1 70 ? 6.322 1.926 -78.891 1.00 37.62 70 PRO A C 1
ATOM 505 O O . PRO A 1 70 ? 6.320 2.007 -80.123 1.00 37.62 70 PRO A O 1
ATOM 508 N N . HIS A 1 71 ? 6.849 2.887 -78.129 1.00 36.81 71 HIS A N 1
ATOM 509 C CA . HIS A 1 71 ? 7.906 3.707 -78.678 1.00 36.81 71 HIS A CA 1
ATOM 510 C C . HIS A 1 71 ? 8.987 2.698 -79.013 1.00 36.81 71 HIS A C 1
ATOM 512 O O . HIS A 1 71 ? 9.636 2.151 -78.122 1.00 36.81 71 HIS A O 1
ATOM 518 N N . ALA A 1 72 ? 9.065 2.366 -80.299 1.00 41.50 72 ALA A N 1
ATOM 519 C CA . ALA A 1 72 ? 10.180 1.672 -80.874 1.00 41.50 72 ALA A CA 1
ATOM 520 C C . ALA A 1 72 ? 11.411 2.390 -80.333 1.00 41.50 72 ALA A C 1
ATOM 522 O O . ALA A 1 72 ? 11.751 3.483 -80.790 1.00 41.50 72 ALA A O 1
ATOM 523 N N . GLN A 1 73 ? 12.065 1.795 -79.335 1.00 41.19 73 GLN A N 1
ATOM 524 C CA . GLN A 1 73 ? 13.477 2.029 -79.170 1.00 41.19 73 GLN A CA 1
ATOM 525 C C . GLN A 1 73 ? 14.045 1.490 -80.468 1.00 41.19 73 GLN A C 1
ATOM 527 O O . GLN A 1 73 ? 14.255 0.288 -80.631 1.00 41.19 73 GLN A O 1
ATOM 532 N N . LYS A 1 74 ? 14.189 2.404 -81.438 1.00 39.16 74 LYS A N 1
ATOM 533 C CA . LYS A 1 74 ? 15.176 2.295 -82.497 1.00 39.16 74 LYS A CA 1
ATOM 534 C C . LYS A 1 74 ? 16.351 1.603 -81.844 1.00 39.16 74 LYS A C 1
ATOM 536 O O . LYS A 1 74 ? 16.836 2.110 -80.828 1.00 39.16 74 LYS A O 1
ATOM 541 N N . ALA A 1 75 ? 16.712 0.434 -82.371 1.00 48.62 75 ALA A N 1
ATOM 542 C CA . ALA A 1 75 ? 17.948 -0.225 -82.011 1.00 48.62 75 ALA A CA 1
ATOM 543 C C . ALA A 1 75 ? 18.990 0.885 -81.907 1.00 48.62 75 ALA A C 1
ATOM 545 O O . ALA A 1 75 ? 19.241 1.588 -82.893 1.00 48.62 75 ALA A O 1
ATOM 546 N N . ALA A 1 76 ? 19.456 1.144 -80.681 1.00 58.69 76 ALA A N 1
ATOM 547 C CA . ALA A 1 76 ? 20.533 2.089 -80.490 1.00 58.69 76 ALA A CA 1
ATOM 548 C C . ALA A 1 76 ? 21.627 1.662 -81.481 1.00 58.69 76 ALA A C 1
ATOM 550 O O . ALA A 1 76 ? 21.815 0.446 -81.656 1.00 58.69 76 ALA A O 1
ATOM 551 N N . PRO A 1 77 ? 22.299 2.608 -82.168 1.00 56.97 77 PRO A N 1
ATOM 552 C CA . PRO A 1 77 ? 23.436 2.249 -83.012 1.00 56.97 77 PRO A CA 1
ATOM 553 C C . PRO A 1 77 ? 24.349 1.343 -82.182 1.00 56.97 77 PRO A C 1
ATOM 555 O O . PRO A 1 77 ? 24.351 1.519 -80.958 1.00 56.97 77 PRO A O 1
ATOM 558 N N . PRO A 1 78 ? 25.037 0.353 -82.788 1.00 55.28 78 PRO A N 1
ATOM 559 C CA . PRO A 1 78 ? 25.777 -0.664 -82.047 1.00 55.28 78 PRO A CA 1
ATOM 560 C C . PRO A 1 78 ? 26.527 0.037 -80.928 1.00 55.28 78 PRO A C 1
ATOM 562 O O . PRO A 1 78 ? 27.384 0.874 -81.216 1.00 55.28 78 PRO A O 1
ATOM 565 N N . ARG A 1 79 ? 26.084 -0.191 -79.677 1.00 61.62 79 ARG A N 1
ATOM 566 C CA . ARG A 1 79 ? 26.672 0.464 -78.511 1.00 61.62 79 ARG A CA 1
ATOM 567 C C . ARG A 1 79 ? 28.158 0.257 -78.676 1.00 61.62 79 ARG A C 1
ATOM 569 O O . ARG A 1 79 ? 28.600 -0.891 -78.775 1.00 61.62 79 ARG A O 1
ATOM 576 N N . THR A 1 80 ? 28.894 1.351 -78.817 1.00 65.44 80 THR A N 1
ATOM 577 C CA . THR A 1 80 ? 30.342 1.237 -78.920 1.00 65.44 80 THR A CA 1
ATOM 578 C C . THR A 1 80 ? 30.793 0.482 -77.673 1.00 65.44 80 THR A C 1
ATOM 580 O O . THR A 1 80 ? 30.167 0.632 -76.620 1.00 65.44 80 THR A O 1
ATOM 583 N N . SER A 1 81 ? 31.804 -0.384 -77.780 1.00 75.69 81 SER A N 1
ATOM 584 C CA . SER A 1 81 ? 32.283 -1.182 -76.634 1.00 75.69 81 SER A CA 1
ATOM 585 C C . SER A 1 81 ? 32.393 -0.329 -75.359 1.00 75.69 81 SER A C 1
ATOM 587 O O . SER A 1 81 ? 31.904 -0.715 -74.302 1.00 75.69 81 SER A O 1
ATOM 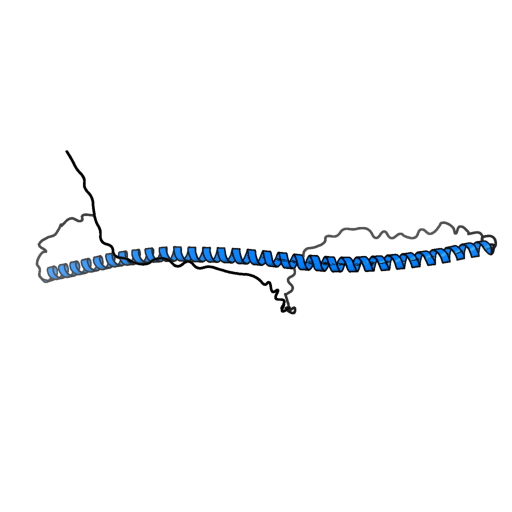589 N N . ASN A 1 82 ? 32.859 0.912 -75.529 1.00 81.44 82 ASN A N 1
ATOM 590 C CA . ASN A 1 82 ? 32.994 1.931 -74.494 1.00 81.44 82 ASN A CA 1
ATOM 591 C C . ASN A 1 82 ? 31.701 2.231 -73.706 1.00 81.44 82 ASN A C 1
ATOM 593 O O . ASN A 1 82 ? 31.758 2.359 -72.488 1.00 81.44 82 ASN A O 1
ATOM 597 N N . ASP A 1 83 ? 30.526 2.320 -74.342 1.00 85.69 83 ASP A N 1
ATOM 598 C CA . ASP A 1 83 ? 29.263 2.606 -73.633 1.00 85.69 83 ASP A CA 1
ATOM 599 C C . ASP A 1 83 ? 28.833 1.445 -72.731 1.00 85.69 83 ASP A C 1
ATOM 601 O O . ASP A 1 83 ? 28.217 1.648 -71.679 1.00 85.69 83 ASP A O 1
ATOM 605 N N . ARG A 1 84 ? 29.141 0.211 -73.148 1.00 88.38 84 ARG A N 1
ATOM 606 C CA . ARG A 1 84 ? 28.911 -0.987 -72.338 1.00 88.38 84 ARG A CA 1
ATOM 607 C C . ARG A 1 84 ? 29.866 -1.010 -71.151 1.00 88.38 84 ARG A C 1
ATOM 609 O O . ARG A 1 84 ? 29.417 -1.281 -70.042 1.00 88.38 84 ARG A O 1
ATOM 616 N N . ASP A 1 85 ? 31.130 -0.677 -71.373 1.00 89.06 85 ASP A N 1
ATOM 617 C CA . ASP A 1 85 ? 32.150 -0.641 -70.324 1.00 89.06 85 ASP A CA 1
ATOM 618 C C . ASP A 1 85 ? 31.831 0.440 -69.276 1.00 89.06 85 ASP A C 1
ATOM 620 O O . ASP A 1 85 ? 31.902 0.183 -68.074 1.00 89.06 85 ASP A O 1
ATOM 624 N N . ILE A 1 86 ? 31.337 1.609 -69.704 1.00 91.12 86 ILE A N 1
ATOM 625 C CA . ILE A 1 86 ? 30.834 2.662 -68.803 1.00 91.12 86 ILE A CA 1
ATOM 626 C C . ILE A 1 86 ? 29.624 2.174 -67.994 1.00 91.12 86 ILE A C 1
ATOM 628 O O . ILE A 1 86 ? 29.523 2.454 -66.798 1.00 91.12 86 ILE A O 1
ATOM 632 N N . ALA A 1 87 ? 28.682 1.463 -68.621 1.00 91.69 87 ALA A N 1
ATOM 633 C CA . ALA A 1 87 ? 27.516 0.926 -67.921 1.00 91.69 87 ALA A CA 1
ATOM 634 C C . ALA A 1 87 ? 27.903 -0.156 -66.900 1.00 91.69 87 ALA A C 1
ATOM 636 O O . ALA A 1 87 ? 27.369 -0.163 -65.793 1.00 91.69 87 ALA A O 1
ATOM 637 N N . LEU A 1 88 ? 28.856 -1.030 -67.237 1.00 92.25 88 LEU A N 1
ATOM 638 C CA . LEU A 1 88 ? 29.379 -2.044 -66.322 1.00 92.25 88 LEU A CA 1
ATOM 639 C C . LEU A 1 88 ? 30.102 -1.407 -65.129 1.00 92.25 88 LEU A C 1
ATOM 641 O O . LEU A 1 88 ? 29.805 -1.769 -63.995 1.00 92.25 88 LEU A O 1
ATOM 645 N N . ALA A 1 89 ? 30.943 -0.393 -65.355 1.00 93.62 89 ALA A N 1
ATOM 646 C CA . ALA A 1 89 ? 31.624 0.332 -64.279 1.00 93.62 89 ALA A CA 1
ATOM 647 C C . ALA A 1 89 ? 30.642 1.013 -63.304 1.00 93.62 89 ALA A C 1
ATOM 649 O O . ALA A 1 89 ? 30.877 1.047 -62.093 1.00 93.62 89 ALA A O 1
ATOM 650 N N . LYS A 1 90 ? 29.512 1.529 -63.811 1.00 94.88 90 LYS A N 1
ATOM 651 C CA . LYS A 1 90 ? 28.428 2.064 -62.969 1.00 94.88 90 LYS A CA 1
ATOM 652 C C . LYS A 1 90 ? 27.777 0.970 -62.133 1.00 94.88 90 LYS A C 1
ATOM 654 O O . LYS A 1 90 ? 27.684 1.126 -60.926 1.00 94.88 90 LYS A O 1
ATOM 659 N N . VAL A 1 91 ? 27.421 -0.163 -62.740 1.00 96.06 91 VAL A N 1
ATOM 660 C CA . VAL A 1 91 ? 26.837 -1.304 -62.014 1.00 96.06 91 VAL A CA 1
ATOM 661 C C . VAL A 1 91 ? 27.790 -1.837 -60.939 1.00 96.06 91 VAL A C 1
ATOM 663 O O . VAL A 1 91 ? 27.359 -2.160 -59.833 1.00 96.06 91 VAL A O 1
ATOM 666 N N . GLU A 1 92 ? 29.088 -1.914 -61.224 1.00 95.56 92 GLU A N 1
ATOM 667 C CA . GLU A 1 92 ? 30.102 -2.310 -60.241 1.00 95.56 92 GLU A CA 1
ATOM 668 C C . GLU A 1 92 ? 30.230 -1.292 -59.101 1.00 95.56 92 GLU A C 1
ATOM 670 O O . GLU A 1 92 ? 30.353 -1.682 -57.935 1.00 95.56 92 GLU A O 1
ATOM 675 N N . THR A 1 93 ? 30.144 0.002 -59.416 1.00 96.44 93 THR A N 1
ATOM 676 C CA . THR A 1 93 ? 30.135 1.077 -58.417 1.00 96.44 93 THR A CA 1
ATOM 677 C C . THR A 1 93 ? 28.891 0.997 -57.536 1.00 96.44 93 THR A C 1
ATOM 679 O O . THR A 1 93 ? 29.026 0.949 -56.315 1.00 96.44 93 THR A O 1
ATOM 682 N N . ASP A 1 94 ? 27.705 0.870 -58.129 1.00 96.12 94 ASP A N 1
ATOM 683 C CA . ASP A 1 94 ? 26.428 0.744 -57.422 1.00 96.12 94 ASP A CA 1
ATOM 684 C C . ASP A 1 94 ? 26.403 -0.505 -56.530 1.00 96.12 94 ASP A C 1
ATOM 686 O O . ASP A 1 94 ? 25.937 -0.468 -55.386 1.00 96.12 94 ASP A O 1
ATOM 690 N N . LYS A 1 95 ? 26.957 -1.624 -57.017 1.00 97.88 95 LYS A N 1
ATOM 691 C CA . LYS A 1 95 ? 27.142 -2.848 -56.226 1.00 97.88 95 LYS A CA 1
ATOM 692 C C . LYS A 1 95 ? 28.036 -2.595 -55.014 1.00 97.88 95 LYS A C 1
ATOM 694 O O . LYS A 1 95 ? 27.688 -3.011 -53.908 1.00 97.88 95 LYS A O 1
ATOM 699 N N . ARG A 1 96 ? 29.178 -1.922 -55.198 1.00 97.69 96 ARG A N 1
ATOM 700 C CA . ARG A 1 96 ? 30.091 -1.568 -54.100 1.00 97.69 96 ARG A CA 1
ATOM 701 C C . ARG A 1 96 ? 29.406 -0.651 -53.086 1.00 97.69 96 ARG A C 1
ATOM 703 O O . ARG A 1 96 ? 29.494 -0.910 -51.891 1.00 97.69 96 ARG A O 1
ATOM 710 N N . GLU A 1 97 ? 28.701 0.378 -53.544 1.00 97.81 97 GLU A N 1
ATOM 711 C CA . GLU A 1 97 ? 27.977 1.310 -52.675 1.00 97.81 97 GLU A CA 1
ATOM 712 C C . GLU A 1 97 ? 26.862 0.620 -51.888 1.00 97.81 97 GLU A C 1
ATOM 714 O O . GLU A 1 97 ? 26.698 0.881 -50.698 1.00 97.81 97 GLU A O 1
ATOM 719 N N . SER A 1 98 ? 26.133 -0.304 -52.517 1.00 98.25 98 SER A N 1
ATOM 720 C CA . SER A 1 98 ? 25.078 -1.073 -51.851 1.00 98.25 98 SER A CA 1
ATOM 721 C C . SER A 1 98 ? 25.636 -1.964 -50.741 1.00 98.25 98 SER A C 1
ATOM 723 O O . SER A 1 98 ? 25.061 -2.035 -49.657 1.00 98.25 98 SER A O 1
ATOM 725 N N . LEU A 1 99 ? 26.784 -2.609 -50.978 1.00 97.88 99 LEU A N 1
ATOM 726 C CA . LEU A 1 99 ? 27.471 -3.407 -49.958 1.00 97.88 99 LEU A CA 1
ATOM 727 C C . LEU A 1 99 ? 27.979 -2.548 -48.792 1.00 97.88 99 LEU A C 1
ATOM 729 O O . LEU A 1 99 ? 27.840 -2.958 -47.641 1.00 97.88 99 LEU A O 1
ATOM 733 N N . ILE A 1 100 ? 28.529 -1.360 -49.072 1.00 98.19 100 ILE A N 1
ATOM 734 C CA . ILE A 1 100 ? 28.967 -0.414 -48.032 1.00 98.19 100 ILE A CA 1
ATOM 735 C C . ILE A 1 100 ? 27.774 0.036 -47.185 1.00 98.19 100 ILE A C 1
ATOM 737 O O . ILE A 1 100 ? 27.853 -0.024 -45.961 1.00 98.19 100 ILE A O 1
ATOM 741 N N . LYS A 1 101 ? 26.657 0.418 -47.819 1.00 98.50 101 LYS A N 1
ATOM 742 C CA . LYS A 1 101 ? 25.430 0.825 -47.116 1.00 98.50 101 LYS A CA 1
ATOM 743 C C . LYS A 1 101 ? 24.882 -0.295 -46.234 1.00 98.50 101 LYS A C 1
ATOM 745 O O . LYS A 1 101 ? 24.617 -0.063 -45.061 1.00 98.50 101 LYS A O 1
ATOM 750 N N . ALA A 1 102 ? 24.788 -1.520 -46.754 1.00 98.44 102 ALA A N 1
ATOM 751 C CA . ALA A 1 102 ? 24.315 -2.666 -45.977 1.00 98.44 102 ALA A CA 1
ATOM 752 C C . ALA A 1 102 ? 25.226 -2.977 -44.775 1.00 98.44 102 ALA A C 1
ATOM 754 O O . ALA A 1 102 ? 24.747 -3.333 -43.698 1.00 98.44 102 ALA A O 1
ATOM 755 N N . TRP A 1 103 ? 26.544 -2.829 -44.940 1.00 98.56 103 TRP A N 1
ATOM 756 C CA . TRP A 1 103 ? 27.494 -2.983 -43.839 1.00 98.56 103 TRP A CA 1
ATOM 757 C C . TRP A 1 103 ? 27.350 -1.865 -42.796 1.00 98.56 103 TRP A C 1
ATOM 759 O O . TRP A 1 103 ? 27.293 -2.149 -41.601 1.00 98.56 103 TRP A O 1
ATOM 769 N N . GLU A 1 104 ? 27.220 -0.611 -43.233 1.00 98.50 104 GLU A N 1
ATOM 770 C CA . GLU A 1 104 ? 26.993 0.540 -42.354 1.00 98.50 104 GLU A CA 1
ATOM 771 C C . GLU A 1 104 ? 25.701 0.380 -41.540 1.00 98.50 104 GLU A C 1
ATOM 773 O O . GLU A 1 104 ? 25.703 0.561 -40.322 1.00 98.50 104 GLU A O 1
ATOM 778 N N . GLU A 1 105 ? 24.603 -0.005 -42.190 1.00 98.50 105 GLU A N 1
ATOM 779 C CA . GLU A 1 105 ? 23.324 -0.279 -41.531 1.00 98.50 105 GLU A CA 1
ATOM 780 C C . GLU A 1 105 ? 23.433 -1.442 -40.537 1.00 98.50 105 GLU A C 1
ATOM 782 O O . GLU A 1 105 ? 22.880 -1.364 -39.439 1.00 98.50 105 GLU A O 1
ATOM 787 N N . ASN A 1 106 ? 24.199 -2.492 -40.856 1.00 98.44 106 ASN A N 1
ATOM 788 C CA . ASN A 1 106 ? 24.455 -3.591 -39.925 1.00 98.44 106 ASN A CA 1
ATOM 789 C C . ASN A 1 106 ? 25.221 -3.129 -38.674 1.00 98.44 106 ASN A C 1
ATOM 791 O O . ASN A 1 106 ? 24.873 -3.523 -37.558 1.00 98.44 106 ASN A O 1
ATOM 795 N N . GLU A 1 107 ? 26.238 -2.281 -38.835 1.00 98.50 107 GLU A N 1
ATOM 796 C CA . GLU A 1 107 ? 26.996 -1.723 -37.711 1.00 98.50 107 GLU A CA 1
ATOM 797 C C . GLU A 1 107 ? 26.147 -0.767 -36.862 1.00 98.50 107 GLU A C 1
ATOM 799 O O . GLU A 1 107 ? 26.184 -0.844 -35.627 1.00 98.50 107 GLU A O 1
ATOM 804 N N . LYS A 1 108 ? 25.307 0.064 -37.496 1.00 98.50 108 LYS A N 1
ATOM 805 C CA . LYS A 1 108 ? 24.319 0.903 -36.798 1.00 98.50 108 LYS A CA 1
ATOM 806 C C . LYS A 1 108 ? 23.339 0.052 -35.996 1.00 98.50 108 LYS A C 1
ATOM 808 O O . LYS A 1 108 ? 23.219 0.255 -34.790 1.00 98.50 108 LYS A O 1
ATOM 813 N N . ALA A 1 109 ? 22.744 -0.975 -36.603 1.00 98.56 109 ALA A N 1
ATOM 814 C CA . ALA A 1 109 ? 21.822 -1.881 -35.920 1.00 98.56 109 ALA A CA 1
ATOM 815 C C . ALA A 1 109 ? 22.481 -2.595 -34.722 1.00 98.56 109 ALA A C 1
ATOM 817 O O . ALA A 1 109 ? 21.864 -2.768 -33.668 1.00 98.56 109 ALA A O 1
ATOM 818 N N . LYS A 1 110 ? 23.765 -2.976 -34.823 1.00 98.56 110 LYS A N 1
ATOM 819 C CA . LYS A 1 110 ? 24.523 -3.524 -33.682 1.00 98.56 110 LYS A CA 1
ATOM 820 C C . LYS A 1 110 ? 24.722 -2.500 -32.568 1.00 98.56 110 LYS A C 1
ATOM 822 O O . LYS A 1 110 ? 24.690 -2.867 -31.391 1.00 98.56 110 LYS A O 1
ATOM 827 N N . ALA A 1 111 ? 25.004 -1.242 -32.900 1.00 98.50 111 ALA A N 1
ATOM 828 C CA . ALA A 1 111 ? 25.127 -0.174 -31.911 1.00 98.50 111 ALA A CA 1
ATOM 829 C C . ALA A 1 111 ? 23.782 0.098 -31.218 1.00 98.50 111 ALA A C 1
ATOM 831 O O . ALA A 1 111 ? 23.725 0.106 -29.988 1.00 98.50 111 ALA A O 1
ATOM 832 N N . GLU A 1 112 ? 22.702 0.204 -31.990 1.00 98.38 112 GLU A N 1
ATOM 833 C CA . GLU A 1 112 ? 21.343 0.416 -31.491 1.00 98.38 112 GLU A CA 1
ATOM 834 C C . GLU A 1 112 ? 20.888 -0.723 -30.583 1.00 98.38 112 GLU A C 1
ATOM 836 O O . GLU A 1 112 ? 20.512 -0.471 -29.446 1.00 98.38 112 GLU A O 1
ATOM 841 N N . ASN A 1 113 ? 21.034 -1.984 -30.996 1.00 98.56 113 ASN A N 1
ATOM 842 C CA . ASN A 1 113 ? 20.658 -3.128 -30.159 1.00 98.56 113 ASN A CA 1
ATOM 843 C C . ASN A 1 113 ? 21.418 -3.147 -28.818 1.00 98.56 113 ASN A C 1
ATOM 845 O O . ASN A 1 113 ? 20.853 -3.474 -27.773 1.00 98.56 113 ASN A O 1
ATOM 849 N N . ARG A 1 114 ? 22.706 -2.772 -28.817 1.00 98.38 114 ARG A N 1
ATOM 850 C CA . ARG A 1 114 ? 23.486 -2.635 -27.574 1.00 98.38 114 ARG A CA 1
ATOM 851 C C . ARG A 1 114 ? 22.941 -1.513 -26.688 1.00 98.38 114 ARG A C 1
ATOM 853 O O . ARG A 1 114 ? 22.866 -1.701 -25.475 1.00 98.38 114 ARG A O 1
ATOM 860 N N . ALA A 1 115 ? 22.563 -0.378 -27.270 1.00 98.69 115 ALA A N 1
ATOM 861 C CA . ALA A 1 115 ? 21.963 0.732 -26.538 1.00 98.69 115 ALA A CA 1
ATOM 862 C C . ALA A 1 115 ? 20.575 0.366 -25.984 1.00 98.69 115 ALA A C 1
ATOM 864 O O . ALA A 1 115 ? 20.327 0.564 -24.796 1.00 98.69 115 ALA A O 1
ATOM 865 N N . SER A 1 116 ? 19.708 -0.246 -26.795 1.00 98.56 116 SER A N 1
ATOM 866 C CA . SER A 1 116 ? 18.369 -0.684 -26.394 1.00 98.56 116 SER A CA 1
ATOM 867 C C . SER A 1 116 ? 18.414 -1.661 -25.225 1.00 98.56 116 SER A C 1
ATOM 869 O O . SER A 1 116 ? 17.652 -1.496 -24.280 1.00 98.56 116 SER A O 1
ATOM 871 N N . LYS A 1 117 ? 19.339 -2.631 -25.229 1.00 98.62 117 LYS A N 1
ATOM 872 C CA . LYS A 1 117 ? 19.519 -3.556 -24.096 1.00 98.62 117 LYS A CA 1
ATOM 873 C C . LYS A 1 117 ? 19.839 -2.817 -22.798 1.00 98.62 117 LYS A C 1
ATOM 875 O O . LYS A 1 117 ? 19.144 -3.008 -21.809 1.00 98.62 117 LYS A O 1
ATOM 880 N N . LYS A 1 118 ? 20.819 -1.906 -22.826 1.00 98.62 118 LYS A N 1
ATOM 881 C CA . LYS A 1 118 ? 21.173 -1.092 -21.651 1.00 98.62 118 LYS A CA 1
ATOM 882 C C . LYS A 1 118 ? 20.003 -0.232 -21.172 1.00 98.62 118 LYS A C 1
ATOM 884 O O . LYS A 1 118 ? 19.805 -0.082 -19.972 1.00 98.62 118 LYS A O 1
ATOM 889 N N . LEU A 1 119 ? 19.224 0.328 -22.097 1.00 98.75 119 LEU A N 1
ATOM 890 C CA . LEU A 1 119 ? 18.050 1.122 -21.748 1.00 98.75 119 LEU A CA 1
ATOM 891 C C . LEU A 1 119 ? 16.966 0.264 -21.082 1.00 98.75 119 LEU A C 1
ATOM 893 O O . LEU A 1 119 ? 16.387 0.686 -20.086 1.00 98.75 119 LEU A O 1
ATOM 897 N N . LEU A 1 120 ? 16.719 -0.946 -21.588 1.00 98.69 120 LEU A N 1
ATOM 898 C CA . LEU A 1 120 ? 15.788 -1.891 -20.969 1.00 98.69 120 LEU A CA 1
ATOM 899 C C . LEU A 1 120 ? 16.245 -2.302 -19.564 1.00 98.69 120 LEU A C 1
ATOM 901 O O . LEU A 1 120 ? 15.416 -2.343 -18.655 1.00 98.69 120 LEU A O 1
ATOM 905 N N . ASP A 1 121 ? 17.546 -2.524 -19.362 1.00 98.69 121 ASP A N 1
ATOM 906 C CA . ASP A 1 121 ? 18.106 -2.812 -18.039 1.00 98.69 121 ASP A CA 1
ATOM 907 C C . ASP A 1 121 ? 17.833 -1.654 -17.065 1.00 98.69 121 ASP A C 1
ATOM 909 O O . ASP A 1 121 ? 17.316 -1.880 -15.968 1.00 98.69 121 ASP A O 1
ATOM 913 N N . ILE A 1 122 ? 18.075 -0.406 -17.486 1.00 98.69 122 ILE A N 1
ATOM 914 C CA . ILE A 1 122 ? 17.779 0.796 -16.687 1.00 98.69 122 ILE A CA 1
ATOM 915 C C . ILE A 1 122 ? 16.284 0.887 -16.362 1.00 98.69 122 ILE A C 1
ATOM 917 O O . ILE A 1 122 ? 15.920 1.063 -15.200 1.00 98.69 122 ILE A O 1
ATOM 921 N N . ILE A 1 123 ? 15.406 0.708 -17.354 1.00 98.75 123 ILE A N 1
ATOM 922 C CA . ILE A 1 123 ? 13.949 0.757 -17.159 1.00 98.75 123 ILE A C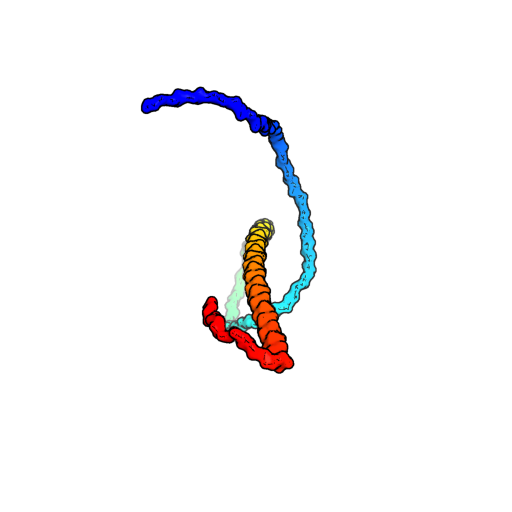A 1
ATOM 923 C C . ILE A 1 123 ? 13.499 -0.322 -16.166 1.00 98.75 123 ILE A C 1
ATOM 925 O O . ILE A 1 123 ? 12.686 -0.056 -15.278 1.00 98.75 123 ILE A O 1
ATOM 929 N N . SER A 1 124 ? 14.029 -1.540 -16.282 1.00 98.69 124 SER A N 1
ATOM 930 C CA . SER A 1 124 ? 13.698 -2.640 -15.371 1.00 98.69 124 SER A CA 1
ATOM 931 C C . SER A 1 124 ? 14.132 -2.342 -13.931 1.00 98.69 124 SER A C 1
ATOM 933 O O . SER A 1 124 ? 13.371 -2.566 -12.981 1.00 98.69 124 SER A O 1
ATOM 935 N N . TRP A 1 125 ? 15.319 -1.755 -13.763 1.00 98.75 125 TRP A N 1
ATOM 936 C CA . TRP A 1 125 ? 15.848 -1.348 -12.469 1.00 98.75 125 TRP A CA 1
ATOM 937 C C . TRP A 1 125 ? 15.011 -0.225 -11.852 1.00 98.75 125 TRP A C 1
ATOM 939 O O . TRP A 1 125 ? 14.604 -0.324 -10.692 1.00 98.75 125 TRP A O 1
ATOM 949 N N . GLU A 1 126 ? 14.662 0.798 -12.635 1.00 98.75 126 GLU A N 1
ATOM 950 C CA . GLU A 1 126 ? 13.769 1.870 -12.195 1.00 98.75 126 GLU A CA 1
ATOM 951 C C . GLU A 1 126 ? 12.403 1.338 -11.768 1.00 98.75 126 GLU A C 1
ATOM 953 O O . GLU A 1 126 ? 11.886 1.722 -10.717 1.00 98.75 126 GLU A O 1
ATOM 958 N N . ASN A 1 127 ? 11.812 0.446 -12.562 1.00 98.75 127 ASN A N 1
ATOM 959 C CA . ASN A 1 127 ? 10.520 -0.155 -12.251 1.00 98.75 127 ASN A CA 1
ATOM 960 C C . ASN A 1 127 ? 10.582 -0.951 -10.947 1.00 98.75 127 ASN A C 1
ATOM 962 O O . ASN A 1 127 ? 9.674 -0.842 -10.121 1.00 98.75 127 ASN A O 1
ATOM 966 N N . THR A 1 128 ? 11.680 -1.669 -10.712 1.00 98.69 128 THR A N 1
ATOM 967 C CA . THR A 1 128 ? 11.916 -2.389 -9.456 1.00 98.69 128 THR A CA 1
ATOM 968 C C . THR A 1 128 ? 11.984 -1.423 -8.273 1.00 98.69 128 THR A C 1
ATOM 970 O O . THR A 1 128 ? 11.294 -1.617 -7.273 1.00 98.69 128 THR A O 1
ATOM 973 N N . LYS A 1 129 ? 12.745 -0.327 -8.383 1.00 98.75 129 LYS A N 1
ATOM 974 C CA . LYS A 1 129 ? 12.836 0.691 -7.320 1.00 98.75 129 LYS A CA 1
ATOM 975 C C . LYS A 1 129 ? 11.491 1.373 -7.057 1.00 98.75 129 LYS A C 1
ATOM 977 O O . LYS A 1 129 ? 11.089 1.502 -5.901 1.00 98.75 129 LYS A O 1
ATOM 982 N N . LYS A 1 130 ? 10.754 1.737 -8.111 1.00 98.75 130 LYS A N 1
ATOM 983 C CA . LYS A 1 130 ? 9.396 2.297 -8.008 1.00 98.75 130 LYS A CA 1
ATOM 984 C C . LYS A 1 130 ? 8.444 1.315 -7.314 1.00 98.75 130 LYS A C 1
ATOM 986 O O . LYS A 1 130 ? 7.668 1.735 -6.458 1.00 98.75 130 LYS A O 1
ATOM 991 N N . ALA A 1 131 ? 8.509 0.022 -7.634 1.00 98.56 131 ALA A N 1
ATOM 992 C CA . ALA A 1 131 ? 7.680 -1.008 -7.005 1.00 98.56 131 ALA A CA 1
ATOM 993 C C . ALA A 1 131 ? 7.991 -1.184 -5.511 1.00 98.56 131 ALA A C 1
ATOM 995 O O . ALA A 1 131 ? 7.066 -1.293 -4.703 1.00 98.56 131 ALA A O 1
ATOM 996 N N . VAL A 1 132 ? 9.271 -1.143 -5.125 1.00 98.69 132 VAL A N 1
ATOM 997 C CA . VAL A 1 132 ? 9.682 -1.168 -3.712 1.00 98.69 132 VAL A CA 1
ATOM 998 C C . VAL A 1 132 ? 9.081 0.015 -2.953 1.00 98.69 132 VAL A C 1
ATOM 1000 O O . VAL A 1 132 ? 8.436 -0.190 -1.926 1.00 98.69 132 VAL A O 1
ATOM 1003 N N . ILE A 1 133 ? 9.214 1.236 -3.481 1.00 98.69 133 ILE A N 1
ATOM 1004 C CA . ILE A 1 133 ? 8.664 2.448 -2.849 1.00 98.69 133 ILE A CA 1
ATOM 1005 C C . ILE A 1 133 ? 7.137 2.351 -2.713 1.00 98.69 133 ILE A C 1
ATOM 1007 O O . ILE A 1 133 ? 6.596 2.586 -1.634 1.00 98.69 133 ILE A O 1
ATOM 1011 N N . LYS A 1 134 ? 6.432 1.939 -3.776 1.00 98.25 134 LYS A N 1
ATOM 1012 C CA . LYS A 1 134 ? 4.969 1.753 -3.750 1.00 98.25 134 LYS A CA 1
ATOM 1013 C C . LYS A 1 134 ? 4.532 0.722 -2.709 1.00 98.25 134 LYS A C 1
ATOM 1015 O O . LYS A 1 134 ? 3.540 0.927 -2.017 1.00 98.25 134 LYS A O 1
ATOM 1020 N N . THR A 1 135 ? 5.281 -0.369 -2.574 1.00 98.62 135 THR A N 1
ATOM 1021 C CA . THR A 1 135 ? 4.989 -1.420 -1.590 1.00 98.62 135 THR A CA 1
ATOM 1022 C C . THR A 1 135 ? 5.194 -0.914 -0.162 1.00 98.62 135 THR A C 1
ATOM 1024 O O . THR A 1 135 ? 4.373 -1.191 0.710 1.00 98.62 135 THR A O 1
ATOM 1027 N N . GLN A 1 136 ? 6.253 -0.138 0.091 1.00 98.44 136 GLN A N 1
ATOM 1028 C CA . GLN A 1 136 ? 6.482 0.487 1.398 1.00 98.44 136 GLN A CA 1
ATOM 1029 C C . GLN A 1 136 ? 5.367 1.471 1.766 1.00 98.44 136 GLN A C 1
ATOM 1031 O O . GLN A 1 136 ? 4.899 1.446 2.904 1.00 98.44 136 GLN A O 1
ATOM 1036 N N . LEU A 1 137 ? 4.916 2.287 0.808 1.00 98.62 137 LEU A N 1
ATOM 1037 C CA . LEU A 1 137 ? 3.786 3.195 1.003 1.00 98.62 137 LEU A CA 1
ATOM 1038 C C . LEU A 1 137 ? 2.519 2.418 1.380 1.00 98.62 137 LEU A C 1
ATOM 1040 O O . LEU A 1 137 ? 1.939 2.674 2.432 1.00 98.62 137 LEU A O 1
ATOM 1044 N N . LYS A 1 138 ? 2.168 1.395 0.594 1.00 98.62 138 LYS A N 1
ATOM 1045 C CA . LYS A 1 138 ? 0.995 0.553 0.855 1.00 98.62 138 LYS A CA 1
ATOM 1046 C C . LYS A 1 138 ? 1.046 -0.107 2.237 1.00 98.62 138 LYS A C 1
ATOM 1048 O O . LYS A 1 138 ? 0.061 -0.104 2.963 1.00 98.62 138 LYS A O 1
ATOM 1053 N N . ARG A 1 139 ? 2.215 -0.610 2.651 1.00 98.50 139 ARG A N 1
ATOM 1054 C CA . ARG A 1 139 ? 2.402 -1.193 3.991 1.00 98.50 139 ARG A CA 1
ATOM 1055 C C . ARG A 1 139 ? 2.124 -0.183 5.109 1.00 98.50 139 ARG A C 1
ATOM 1057 O O . ARG A 1 139 ? 1.570 -0.551 6.141 1.00 98.50 139 ARG A O 1
ATOM 1064 N N . LYS A 1 140 ? 2.529 1.077 4.931 1.00 98.50 140 LYS A N 1
ATOM 1065 C CA . LYS A 1 140 ? 2.267 2.147 5.905 1.00 98.50 140 LYS A CA 1
ATOM 1066 C C . LYS A 1 140 ? 0.788 2.525 5.946 1.00 98.50 140 LYS A C 1
ATOM 1068 O O . LYS A 1 140 ? 0.260 2.730 7.034 1.00 98.50 140 LYS A O 1
ATOM 1073 N N . GLU A 1 141 ? 0.126 2.571 4.796 1.00 98.38 141 GLU A N 1
ATOM 1074 C CA . GLU A 1 141 ? -1.321 2.799 4.702 1.00 98.38 141 GLU A CA 1
ATOM 1075 C C . GLU A 1 141 ? -2.110 1.684 5.408 1.00 98.38 141 GLU A C 1
ATOM 1077 O O . GLU A 1 141 ? -2.973 1.971 6.234 1.00 98.38 141 GLU A O 1
ATOM 1082 N N . GLU A 1 142 ? -1.753 0.418 5.178 1.00 98.50 142 GLU A N 1
ATOM 1083 C CA . GLU A 1 142 ? -2.354 -0.736 5.861 1.00 98.50 142 GLU A CA 1
ATOM 1084 C C . GLU A 1 142 ? -2.131 -0.693 7.384 1.00 98.50 142 GLU A C 1
ATOM 1086 O O . GLU A 1 142 ? -3.044 -0.986 8.157 1.00 98.50 142 GLU A O 1
ATOM 1091 N N . GLU A 1 143 ? -0.939 -0.293 7.844 1.00 98.31 143 GLU A N 1
ATOM 1092 C CA . GLU A 1 143 ? -0.648 -0.131 9.275 1.00 98.31 143 GLU A CA 1
ATOM 1093 C C . GLU A 1 143 ? -1.525 0.957 9.917 1.00 98.31 143 GLU A C 1
ATOM 1095 O O . GLU A 1 143 ? -2.018 0.781 11.037 1.00 98.31 143 GLU A O 1
ATOM 1100 N N . LEU A 1 144 ? -1.730 2.077 9.219 1.00 98.44 144 LEU A N 1
ATOM 1101 C CA . LEU A 1 144 ? -2.595 3.159 9.684 1.00 98.44 144 LEU A CA 1
ATOM 1102 C C . LEU A 1 144 ? -4.059 2.726 9.743 1.00 98.44 144 LEU A C 1
ATOM 1104 O O . LEU A 1 144 ? -4.720 2.979 10.752 1.00 98.44 144 LEU A O 1
ATOM 1108 N N . GLU A 1 145 ? -4.550 2.036 8.715 1.00 98.38 145 GLU A N 1
ATOM 1109 C CA . GLU A 1 145 ? -5.929 1.547 8.693 1.00 98.38 145 GLU A CA 1
ATOM 1110 C C . GLU A 1 145 ? -6.164 0.504 9.794 1.00 98.38 145 GLU A C 1
ATOM 1112 O O . GLU A 1 145 ? -7.167 0.566 10.508 1.00 98.38 145 GLU A O 1
ATOM 1117 N N . ARG A 1 146 ? -5.189 -0.385 10.038 1.00 98.38 146 ARG A N 1
ATOM 1118 C CA . ARG A 1 146 ? -5.249 -1.338 11.154 1.00 98.38 146 ARG A CA 1
ATOM 1119 C C . ARG A 1 146 ? -5.346 -0.624 12.499 1.00 98.38 146 ARG A C 1
ATOM 1121 O O . ARG A 1 146 ? -6.226 -0.942 13.295 1.00 98.38 146 ARG A O 1
ATOM 1128 N N . LYS A 1 147 ? -4.490 0.375 12.751 1.00 98.44 147 LYS A N 1
ATOM 1129 C CA . LYS A 1 147 ? -4.542 1.166 13.994 1.00 98.44 147 LYS A CA 1
ATOM 1130 C C . LYS A 1 147 ? -5.893 1.855 14.148 1.00 98.44 147 LYS A C 1
ATOM 1132 O O . LYS A 1 147 ? -6.477 1.817 15.227 1.00 98.44 147 LYS A O 1
ATOM 1137 N N . LYS A 1 148 ? -6.419 2.454 13.081 1.00 98.50 148 LYS A N 1
ATOM 1138 C CA . LYS A 1 148 ? -7.730 3.109 13.094 1.00 98.50 148 LYS A CA 1
ATOM 1139 C C . LYS A 1 148 ? -8.850 2.129 13.464 1.00 98.50 148 LYS A C 1
ATOM 1141 O O . LYS A 1 148 ? -9.666 2.456 14.324 1.00 98.50 148 LYS A O 1
ATOM 1146 N N . ALA A 1 149 ? -8.848 0.927 12.888 1.00 98.38 149 ALA A N 1
ATOM 1147 C CA . ALA A 1 149 ? -9.799 -0.128 13.231 1.00 98.38 149 ALA A CA 1
ATOM 1148 C C . ALA A 1 149 ? -9.660 -0.582 14.696 1.00 98.38 149 ALA A C 1
ATOM 1150 O O . ALA A 1 149 ? -10.655 -0.654 15.413 1.00 98.38 149 ALA A O 1
ATOM 1151 N N . GLU A 1 150 ? -8.433 -0.803 15.180 1.00 98.25 150 GLU A N 1
ATOM 1152 C CA . GLU A 1 150 ? -8.168 -1.156 16.582 1.00 98.25 150 GLU A CA 1
ATOM 1153 C C . GLU A 1 150 ? -8.700 -0.090 17.560 1.00 98.25 150 GLU A C 1
ATOM 1155 O O . GLU A 1 150 ? -9.286 -0.424 18.594 1.00 98.25 150 GLU A O 1
ATOM 1160 N N . TYR A 1 151 ? -8.519 1.199 17.255 1.00 98.25 151 TYR A N 1
ATOM 1161 C CA . TYR A 1 151 ? -9.057 2.290 18.075 1.00 98.25 151 TYR A CA 1
ATOM 1162 C C . TYR A 1 151 ? -10.585 2.355 18.029 1.00 98.25 151 TYR A C 1
ATOM 1164 O O . TYR A 1 151 ? -11.208 2.558 19.073 1.00 98.25 151 TYR A O 1
ATOM 1172 N N . ALA A 1 152 ? -11.187 2.155 16.856 1.00 98.38 152 ALA A N 1
ATOM 1173 C CA . ALA A 1 152 ? -12.637 2.115 16.710 1.00 98.38 152 ALA A CA 1
ATOM 1174 C C . ALA A 1 152 ? -13.255 0.965 17.525 1.00 98.38 152 ALA A C 1
ATOM 1176 O O . ALA A 1 152 ? -14.223 1.183 18.251 1.00 98.38 152 ALA A O 1
ATOM 1177 N N . GLU A 1 153 ? -12.664 -0.231 17.489 1.00 98.12 153 GLU A N 1
ATOM 1178 C CA . GLU A 1 153 ? -13.114 -1.374 18.296 1.00 98.12 153 GLU A CA 1
ATOM 1179 C C . GLU A 1 153 ? -12.950 -1.121 19.801 1.00 98.12 153 GLU A C 1
ATOM 1181 O O . GLU A 1 153 ? -13.865 -1.386 20.581 1.00 98.12 153 GLU A O 1
ATOM 1186 N N . LYS A 1 154 ? -11.836 -0.515 20.235 1.00 98.38 154 LYS A N 1
ATOM 1187 C CA . LYS A 1 154 ? -11.665 -0.102 21.641 1.00 98.38 154 LYS A CA 1
ATOM 1188 C C . LYS A 1 154 ? -12.732 0.899 22.085 1.00 98.38 154 LYS A C 1
ATOM 1190 O O . LYS A 1 154 ? -13.185 0.820 23.225 1.00 98.38 154 LYS A O 1
ATOM 1195 N N . ALA A 1 155 ? -13.116 1.839 21.222 1.00 98.31 155 ALA A N 1
ATOM 1196 C CA . ALA A 1 155 ? -14.173 2.801 21.520 1.00 98.31 155 ALA A CA 1
ATOM 1197 C C . ALA A 1 155 ? -15.532 2.103 21.683 1.00 98.31 155 ALA A C 1
ATOM 1199 O O . ALA A 1 155 ? -16.176 2.279 22.716 1.00 98.31 155 ALA A O 1
ATOM 1200 N N . LYS A 1 156 ? -15.907 1.232 20.737 1.00 98.38 156 LYS A N 1
ATOM 1201 C CA . LYS A 1 156 ? -17.144 0.437 20.816 1.00 98.38 156 LYS A CA 1
ATOM 1202 C C . LYS A 1 156 ? -17.181 -0.473 22.042 1.00 98.38 156 LYS A C 1
ATOM 1204 O O . LYS A 1 156 ? -18.213 -0.587 22.688 1.00 98.38 156 LYS A O 1
ATOM 1209 N N . ASN A 1 157 ? -16.060 -1.098 22.405 1.00 98.44 157 ASN A N 1
ATOM 1210 C CA . ASN A 1 157 ? -15.996 -1.944 23.597 1.00 98.44 157 ASN A CA 1
ATOM 1211 C C . ASN A 1 157 ? -16.227 -1.129 24.882 1.00 98.44 157 ASN A C 1
ATOM 1213 O O . ASN A 1 157 ? -16.973 -1.548 25.761 1.00 98.44 157 ASN A O 1
ATOM 1217 N N . LYS A 1 158 ? -15.645 0.073 24.985 1.00 98.38 158 LYS A N 1
ATOM 1218 C CA . LYS A 1 158 ? -15.912 0.973 26.121 1.00 98.38 158 LYS A CA 1
ATOM 1219 C C . LYS A 1 158 ? -17.383 1.370 26.195 1.00 98.38 158 LYS A C 1
ATOM 1221 O O . LYS A 1 158 ? -17.956 1.356 27.279 1.00 98.38 158 LYS A O 1
ATOM 1226 N N . GLU A 1 159 ? -17.991 1.691 25.058 1.00 98.31 159 GLU A N 1
ATOM 1227 C CA . GLU A 1 159 ? -19.422 1.985 24.980 1.00 98.31 159 GLU A CA 1
ATOM 1228 C C . GLU A 1 159 ? -20.270 0.784 25.424 1.00 98.31 159 GLU A C 1
ATOM 1230 O O . GLU A 1 159 ? -21.174 0.938 26.244 1.00 98.31 159 GLU A O 1
ATOM 1235 N N . ALA A 1 160 ? -19.923 -0.426 24.979 1.00 98.44 160 ALA A N 1
ATOM 1236 C CA . ALA A 1 160 ? -20.596 -1.657 25.383 1.00 98.44 160 ALA A CA 1
ATOM 1237 C C . ALA A 1 160 ? -20.475 -1.929 26.893 1.00 98.44 160 ALA A C 1
ATOM 1239 O O . ALA A 1 160 ? -21.454 -2.333 27.517 1.00 98.44 160 ALA A O 1
ATOM 1240 N N . ILE A 1 161 ? -19.312 -1.668 27.501 1.00 98.50 161 ILE A N 1
ATOM 1241 C CA . ILE A 1 161 ? -19.121 -1.784 28.956 1.00 98.50 161 ILE A CA 1
ATOM 1242 C C . ILE A 1 161 ? -20.055 -0.823 29.698 1.00 98.50 161 ILE A C 1
ATOM 1244 O O . ILE A 1 161 ? -20.748 -1.246 30.621 1.00 98.50 161 ILE A O 1
ATOM 1248 N N . VAL A 1 162 ? -20.119 0.444 29.276 1.00 98.62 162 VAL A N 1
ATOM 1249 C CA . VAL A 1 162 ? -21.015 1.440 29.887 1.00 98.62 162 VAL A CA 1
ATOM 1250 C C . VAL A 1 162 ? -22.478 1.025 29.734 1.00 98.62 162 VAL A C 1
ATOM 1252 O O . VAL A 1 162 ? -23.257 1.139 30.681 1.00 98.62 162 VAL A O 1
ATOM 1255 N N . HIS A 1 163 ? -22.859 0.512 28.562 1.00 98.62 163 HIS A N 1
ATOM 1256 C CA . HIS A 1 163 ? -24.212 0.024 28.323 1.00 98.62 163 HIS A CA 1
ATOM 1257 C C . HIS A 1 163 ? -24.565 -1.135 29.259 1.00 98.62 163 HIS A C 1
ATOM 1259 O O . HIS A 1 163 ? -25.590 -1.080 29.939 1.00 98.62 163 HIS A O 1
ATOM 1265 N N . LYS A 1 164 ? -23.674 -2.126 29.362 1.00 98.62 164 LYS A N 1
ATOM 1266 C CA . LYS A 1 164 ? -23.832 -3.278 30.249 1.00 98.62 164 LYS A CA 1
ATOM 1267 C C . LYS A 1 164 ? -23.950 -2.854 31.714 1.00 98.62 164 LYS A C 1
ATOM 1269 O O . LYS A 1 164 ? -24.862 -3.293 32.402 1.00 98.62 164 LYS A O 1
ATOM 1274 N N . GLU A 1 165 ? -23.089 -1.952 32.184 1.00 98.56 165 GLU A N 1
ATOM 1275 C CA . GLU A 1 165 ? -23.154 -1.439 33.559 1.00 98.56 165 GLU A CA 1
ATOM 1276 C C . GLU A 1 165 ? -24.485 -0.712 33.830 1.00 98.56 165 GLU A C 1
ATOM 1278 O O . GLU A 1 165 ? -25.092 -0.854 34.895 1.00 98.56 165 GLU A O 1
ATOM 1283 N N . ALA A 1 166 ? -24.981 0.059 32.858 1.00 98.69 166 ALA A N 1
ATOM 1284 C CA . ALA A 1 166 ? -26.275 0.720 32.973 1.00 98.69 166 ALA A CA 1
ATOM 1285 C C . ALA A 1 166 ? -27.440 -0.285 33.021 1.00 98.69 166 ALA A C 1
ATOM 1287 O O . ALA A 1 166 ? -28.390 -0.092 33.782 1.00 98.69 166 ALA A O 1
ATOM 1288 N N . GLU A 1 167 ? -27.381 -1.358 32.233 1.00 98.44 167 GLU A N 1
ATOM 1289 C CA . GLU A 1 167 ? -28.361 -2.446 32.268 1.00 98.44 167 GLU A CA 1
ATOM 1290 C C . GLU A 1 167 ? -28.335 -3.210 33.592 1.00 98.44 167 GLU A C 1
ATOM 1292 O O . GLU A 1 167 ? -29.396 -3.451 34.165 1.00 98.44 167 GLU A O 1
ATOM 1297 N N . GLU A 1 168 ? -27.153 -3.510 34.130 1.00 98.19 168 GLU A N 1
ATOM 1298 C CA . GLU A 1 168 ? -26.992 -4.144 35.443 1.00 98.19 168 GLU A CA 1
ATOM 1299 C C . GLU A 1 168 ? -27.612 -3.286 36.557 1.00 98.19 168 GLU A C 1
ATOM 1301 O O . GLU A 1 168 ? -28.364 -3.793 37.394 1.00 98.19 168 GLU A O 1
ATOM 1306 N N . LYS A 1 169 ? -27.390 -1.963 36.533 1.00 98.56 169 LYS A N 1
ATOM 1307 C CA . LYS A 1 169 ? -28.032 -1.028 37.476 1.00 98.56 169 LYS A CA 1
ATOM 1308 C C . LYS A 1 169 ? -29.554 -1.029 37.332 1.00 98.56 169 LYS A C 1
ATOM 1310 O O . LYS A 1 169 ? -30.260 -1.090 38.340 1.00 98.56 169 LYS A O 1
ATOM 1315 N N . ARG A 1 170 ? -30.078 -1.003 36.100 1.00 98.50 170 ARG A N 1
ATOM 1316 C CA . ARG A 1 170 ? -31.528 -1.094 35.844 1.00 98.50 170 ARG A CA 1
ATOM 1317 C C . ARG A 1 170 ? -32.113 -2.410 36.359 1.00 98.50 170 ARG A C 1
ATOM 1319 O O . ARG A 1 170 ? -33.150 -2.389 37.020 1.00 98.50 170 ARG A O 1
ATOM 1326 N N . ALA A 1 171 ? -31.443 -3.534 36.115 1.00 98.38 171 ALA A N 1
ATOM 1327 C CA . ALA A 1 171 ? -31.865 -4.845 36.598 1.00 98.38 171 ALA A CA 1
ATOM 1328 C C . ALA A 1 171 ? -31.887 -4.903 38.133 1.00 98.38 171 ALA A C 1
ATOM 1330 O O . ALA A 1 171 ? -32.853 -5.397 38.711 1.00 98.38 171 ALA A O 1
ATOM 1331 N N . MET A 1 172 ? -30.883 -4.327 38.802 1.00 98.25 172 MET A N 1
ATOM 1332 C CA . MET A 1 172 ? -30.830 -4.264 40.265 1.00 98.25 172 MET A CA 1
ATOM 1333 C C . MET A 1 172 ? -31.992 -3.451 40.856 1.00 98.25 172 MET A C 1
ATOM 1335 O O . MET A 1 172 ? -32.602 -3.875 41.838 1.00 98.25 172 MET A O 1
ATOM 1339 N N . VAL A 1 173 ? -32.336 -2.309 40.250 1.00 98.50 173 VAL A N 1
ATOM 1340 C CA . VAL A 1 173 ? -33.497 -1.501 40.665 1.00 98.50 173 VAL A CA 1
ATOM 1341 C C . VAL A 1 173 ? -34.799 -2.279 40.476 1.00 98.50 173 VAL A C 1
ATOM 1343 O O . VAL A 1 173 ? -35.634 -2.313 41.379 1.00 98.50 173 VAL A O 1
ATOM 1346 N N . MET A 1 174 ? -34.964 -2.951 39.335 1.00 97.38 174 MET A N 1
ATOM 1347 C CA . MET A 1 174 ? -36.152 -3.764 39.062 1.00 97.38 174 MET A CA 1
ATOM 1348 C C . MET A 1 174 ? -36.274 -4.960 40.013 1.00 97.38 174 MET A C 1
ATOM 1350 O O . MET A 1 174 ? -37.380 -5.265 40.456 1.00 97.38 174 MET A O 1
ATOM 1354 N N . ALA A 1 175 ? -35.158 -5.593 40.384 1.00 98.00 175 ALA A N 1
ATOM 1355 C CA . ALA A 1 175 ? -35.136 -6.668 41.372 1.00 98.00 175 ALA A CA 1
ATOM 1356 C C . ALA A 1 175 ? -35.570 -6.175 42.763 1.00 98.00 175 ALA A C 1
ATOM 1358 O O . ALA A 1 175 ? -36.450 -6.784 43.370 1.00 98.00 175 ALA A O 1
ATOM 1359 N N . ARG A 1 176 ? -35.032 -5.037 43.234 1.00 97.75 176 ARG A N 1
ATOM 1360 C CA . ARG A 1 176 ? -35.445 -4.420 44.513 1.00 97.75 176 ARG A CA 1
ATOM 1361 C C . ARG A 1 176 ? -36.925 -4.059 44.523 1.00 97.75 176 ARG A C 1
ATOM 1363 O O . ARG A 1 176 ? -37.628 -4.377 45.476 1.00 97.75 176 ARG A O 1
ATOM 1370 N N . ARG A 1 177 ? -37.416 -3.458 43.436 1.00 97.88 177 ARG A N 1
ATOM 1371 C CA . ARG A 1 177 ? -38.845 -3.174 43.270 1.00 97.88 177 ARG A CA 1
ATOM 1372 C C . ARG A 1 177 ? -39.681 -4.453 43.370 1.00 97.88 177 ARG A C 1
ATOM 1374 O O . ARG A 1 177 ? -40.703 -4.451 44.046 1.00 97.88 177 ARG A O 1
ATOM 1381 N N . GLY A 1 178 ? -39.268 -5.531 42.702 1.00 97.69 178 GLY A N 1
ATOM 1382 C CA . GLY A 1 178 ? -39.951 -6.825 42.778 1.00 97.69 178 GLY A CA 1
ATOM 1383 C C . GLY A 1 178 ? -39.995 -7.383 44.203 1.00 97.69 178 GLY A C 1
ATOM 1384 O O . GLY A 1 178 ? -41.047 -7.825 44.654 1.00 97.69 178 GLY A O 1
ATOM 1385 N N . GLU A 1 179 ? -38.885 -7.297 44.938 1.00 97.00 179 GLU A N 1
ATOM 1386 C CA . GLU A 1 179 ? -38.803 -7.714 46.343 1.00 97.00 179 GLU A CA 1
ATOM 1387 C C . GLU A 1 179 ? -39.756 -6.912 47.248 1.00 97.00 179 GLU A C 1
ATOM 1389 O O . GLU A 1 179 ? -40.465 -7.491 48.071 1.00 97.00 179 GLU A O 1
ATOM 1394 N N . GLU A 1 180 ? -39.807 -5.586 47.096 1.00 96.44 180 GLU A N 1
ATOM 1395 C CA . GLU A 1 180 ? -40.716 -4.720 47.859 1.00 96.44 180 GLU A CA 1
ATOM 1396 C C . GLU A 1 180 ? -42.190 -5.019 47.566 1.00 96.44 180 GLU A C 1
ATOM 1398 O O . GLU A 1 180 ? -43.005 -5.058 48.491 1.00 96.44 180 GLU A O 1
ATOM 1403 N N . VAL A 1 181 ? -42.527 -5.283 46.298 1.00 97.31 181 VAL A N 1
ATOM 1404 C CA . VAL A 1 181 ? -43.877 -5.696 45.892 1.00 97.31 181 VAL A CA 1
ATOM 1405 C C . VAL A 1 181 ? -44.256 -7.020 46.555 1.00 97.31 181 VAL A C 1
ATOM 1407 O O . VAL A 1 181 ? -45.301 -7.084 47.198 1.00 97.31 181 VAL A O 1
ATOM 1410 N N . ILE A 1 182 ? -43.390 -8.038 46.492 1.00 97.38 182 ILE A N 1
ATOM 1411 C CA . ILE A 1 182 ? -43.647 -9.342 47.126 1.00 97.38 182 ILE A CA 1
ATOM 1412 C C . ILE A 1 182 ? -43.832 -9.182 48.640 1.00 97.38 182 ILE A C 1
ATOM 1414 O O . ILE A 1 182 ? -44.803 -9.688 49.198 1.00 97.38 182 ILE A O 1
ATOM 1418 N N . LYS A 1 183 ? -42.972 -8.412 49.322 1.00 96.56 183 LYS A N 1
ATOM 1419 C CA . LYS A 1 183 ? -43.125 -8.135 50.764 1.00 96.56 183 LYS A CA 1
ATOM 1420 C C . LYS A 1 183 ? -44.457 -7.458 51.088 1.00 96.56 183 LYS A C 1
ATOM 1422 O O . LYS A 1 183 ? -45.096 -7.800 52.086 1.00 96.56 183 LYS A O 1
ATOM 1427 N N . ALA A 1 184 ? -44.882 -6.492 50.274 1.00 94.12 184 ALA A N 1
ATOM 1428 C CA . ALA A 1 184 ? -46.164 -5.820 50.452 1.00 94.12 184 ALA A CA 1
ATOM 1429 C C . ALA A 1 184 ? -47.342 -6.787 50.247 1.00 94.12 184 ALA A C 1
ATOM 1431 O O . ALA A 1 184 ? -48.288 -6.776 51.039 1.00 94.12 184 ALA A O 1
ATOM 1432 N N . GLU A 1 185 ? -47.271 -7.658 49.239 1.00 94.81 185 GLU A N 1
ATOM 1433 C CA . GLU A 1 185 ? -48.270 -8.696 48.970 1.00 94.81 185 GLU A CA 1
ATOM 1434 C C . GLU A 1 185 ? -48.354 -9.727 50.103 1.00 94.81 185 GLU A C 1
ATOM 1436 O O . GLU A 1 185 ? -49.456 -10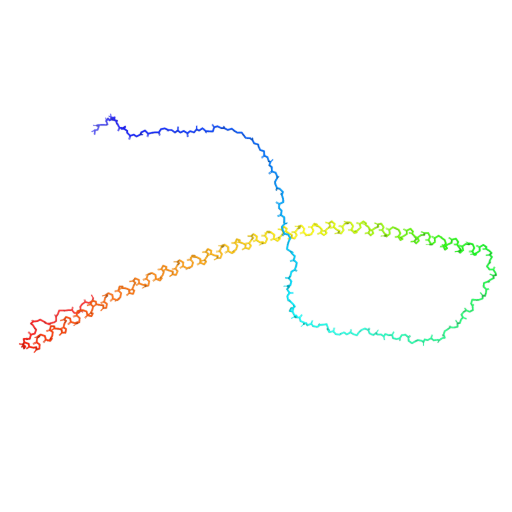.046 50.558 1.00 94.81 185 GLU A O 1
ATOM 1441 N N . GLU A 1 186 ? -47.212 -10.188 50.623 1.00 95.31 186 GLU A N 1
ATOM 1442 C CA . GLU A 1 186 ? -47.133 -11.081 51.782 1.00 95.31 186 GLU A CA 1
ATOM 1443 C C . GLU A 1 186 ? -47.742 -10.441 53.034 1.00 95.31 186 GLU A C 1
ATOM 1445 O O . GLU A 1 186 ? -48.515 -11.075 53.756 1.00 95.31 186 GLU A O 1
ATOM 1450 N N . MET A 1 187 ? -47.428 -9.171 53.305 1.00 92.31 187 MET A N 1
ATOM 1451 C CA . MET A 1 187 ? -48.009 -8.438 54.432 1.00 92.31 187 MET A CA 1
ATOM 1452 C C . MET A 1 187 ? -49.516 -8.248 54.262 1.00 92.31 187 MET A C 1
ATOM 1454 O O . MET A 1 187 ? -50.273 -8.480 55.205 1.00 92.31 187 MET A O 1
ATOM 1458 N N . ALA A 1 188 ? -49.979 -7.895 53.062 1.00 92.38 188 ALA A N 1
ATOM 1459 C CA . ALA A 1 188 ? -51.403 -7.802 52.764 1.00 92.38 188 ALA A CA 1
ATOM 1460 C C . ALA A 1 188 ? -52.112 -9.154 52.958 1.00 92.38 188 ALA A C 1
ATOM 1462 O O . ALA A 1 188 ? -53.203 -9.193 53.527 1.00 92.38 188 ALA A O 1
ATOM 1463 N N . ALA A 1 189 ? -51.493 -10.268 52.553 1.00 94.44 189 ALA A N 1
ATOM 1464 C CA . ALA A 1 189 ? -52.018 -11.610 52.797 1.00 94.44 189 ALA A CA 1
ATOM 1465 C C . ALA A 1 189 ? -52.106 -11.935 54.299 1.00 94.44 189 ALA A C 1
ATOM 1467 O O . ALA A 1 189 ? -53.139 -12.432 54.749 1.00 94.44 189 ALA A O 1
ATOM 1468 N N . LYS A 1 190 ? -51.088 -11.578 55.096 1.00 94.25 190 LYS A N 1
ATOM 1469 C CA . LYS A 1 190 ? -51.112 -11.726 56.566 1.00 94.25 190 LYS A CA 1
ATOM 1470 C C . LYS A 1 190 ? -52.259 -10.944 57.207 1.00 94.25 190 LYS A C 1
ATOM 1472 O O . LYS A 1 190 ? -52.959 -11.485 58.062 1.00 94.25 190 LYS A O 1
ATOM 1477 N N . TYR A 1 191 ? -52.490 -9.697 56.793 1.00 92.81 191 TYR A N 1
ATOM 1478 C CA . TYR A 1 191 ? -53.612 -8.896 57.298 1.00 92.81 191 TYR A CA 1
ATOM 1479 C C . TYR A 1 191 ? -54.973 -9.488 56.912 1.00 92.81 191 TYR A C 1
ATOM 1481 O O . TYR A 1 191 ? -55.855 -9.580 57.763 1.00 92.81 191 TYR A O 1
ATOM 1489 N N . ARG A 1 192 ? -55.127 -9.971 55.669 1.00 93.62 192 ARG A N 1
ATOM 1490 C CA . ARG A 1 192 ? -56.343 -10.682 55.230 1.00 93.62 192 ARG A CA 1
ATOM 1491 C C . ARG A 1 192 ? -56.602 -11.949 56.050 1.00 93.62 192 ARG A C 1
ATOM 1493 O O . ARG A 1 192 ? -57.746 -12.208 56.394 1.00 93.62 192 ARG A O 1
ATOM 1500 N N . ALA A 1 193 ? -55.558 -12.709 56.386 1.00 94.38 193 ALA A N 1
ATOM 1501 C CA . ALA A 1 193 ? -55.682 -13.938 57.171 1.00 94.38 193 ALA A CA 1
ATOM 1502 C C . ALA A 1 193 ? -55.988 -13.685 58.661 1.00 94.38 193 ALA A C 1
ATOM 1504 O O . ALA A 1 193 ? -56.719 -14.452 59.277 1.00 94.38 193 ALA A O 1
ATOM 1505 N N . THR A 1 194 ? -55.430 -12.620 59.246 1.00 90.75 194 THR A N 1
ATOM 1506 C CA . THR A 1 194 ? -55.585 -12.293 60.679 1.00 90.75 194 THR A CA 1
ATOM 1507 C C . THR A 1 194 ? -56.780 -11.387 60.987 1.00 90.75 194 THR A C 1
ATOM 1509 O O . THR A 1 194 ? -57.143 -11.245 62.152 1.00 90.75 194 THR A O 1
ATOM 1512 N N . GLY A 1 195 ? -57.386 -10.755 59.976 1.00 87.94 195 GLY A N 1
ATOM 1513 C CA . GLY A 1 195 ? -58.513 -9.830 60.145 1.00 87.94 195 GLY A CA 1
ATOM 1514 C C . GLY A 1 195 ? -58.138 -8.482 60.775 1.00 87.94 195 GLY A C 1
ATOM 1515 O O . GLY A 1 195 ? -59.019 -7.714 61.155 1.00 87.94 195 GLY A O 1
ATOM 1516 N N . VAL A 1 196 ? -56.841 -8.179 60.903 1.00 84.69 196 VAL A N 1
ATOM 1517 C CA . VAL A 1 196 ? -56.343 -6.922 61.479 1.00 84.69 196 VAL A CA 1
ATOM 1518 C C . VAL A 1 196 ? -56.153 -5.883 60.375 1.00 84.69 196 VAL A C 1
ATOM 1520 O O . VAL A 1 196 ? -55.406 -6.106 59.425 1.00 84.69 196 VAL A O 1
ATOM 1523 N N . THR A 1 197 ? -56.775 -4.713 60.520 1.00 83.25 197 THR A N 1
ATOM 1524 C CA . THR A 1 197 ? -56.603 -3.600 59.576 1.00 83.25 197 THR A CA 1
ATOM 1525 C C . THR A 1 197 ? -55.213 -2.961 59.730 1.00 83.25 197 THR A C 1
ATOM 1527 O O . THR A 1 197 ? -54.829 -2.617 60.857 1.00 83.25 197 THR A O 1
ATOM 1530 N N . PRO A 1 198 ? -54.448 -2.753 58.638 1.00 83.69 198 PRO A N 1
ATOM 1531 C CA . PRO A 1 198 ? -53.151 -2.080 58.697 1.00 83.69 198 PRO A CA 1
ATOM 1532 C C . PRO A 1 198 ? -53.273 -0.683 59.325 1.00 83.69 198 PRO A C 1
ATOM 1534 O O . PRO A 1 198 ? -54.021 0.169 58.849 1.00 83.69 198 PRO A O 1
ATOM 1537 N N . LYS A 1 199 ? -52.518 -0.427 60.401 1.00 75.69 199 LYS A N 1
ATOM 1538 C CA . LYS A 1 199 ? -52.658 0.791 61.227 1.00 75.69 199 LYS A CA 1
ATOM 1539 C C . LYS A 1 199 ? -52.024 2.064 60.639 1.00 75.69 199 LYS A C 1
ATOM 1541 O O . LYS A 1 199 ? -52.126 3.116 61.262 1.00 75.69 199 LYS A O 1
ATOM 1546 N N . LYS A 1 200 ? -51.393 2.011 59.459 1.00 69.12 200 LYS A N 1
ATOM 1547 C CA . LYS A 1 200 ? -50.881 3.188 58.730 1.00 69.12 200 LYS A CA 1
ATOM 1548 C C . LYS A 1 200 ? -50.980 2.982 57.221 1.00 69.12 200 LYS A C 1
ATOM 1550 O O . LYS A 1 200 ? -50.535 1.969 56.699 1.00 69.12 200 LYS A O 1
ATOM 1555 N N . HIS A 1 201 ? -51.542 3.972 56.546 1.00 68.06 201 HIS A N 1
ATOM 1556 C CA . HIS A 1 201 ? -51.571 4.145 55.099 1.00 68.06 201 HIS A CA 1
ATOM 1557 C C . HIS A 1 201 ? -51.476 5.660 54.850 1.00 68.06 201 HIS A C 1
ATOM 1559 O O . HIS A 1 201 ? -51.987 6.427 55.661 1.00 68.06 201 HIS A O 1
ATOM 1565 N N . LEU A 1 202 ? -50.810 6.071 53.764 1.00 60.91 202 LEU A N 1
ATOM 1566 C CA . LEU A 1 202 ? -50.474 7.457 53.369 1.00 60.91 202 LEU A CA 1
ATOM 1567 C C . LEU A 1 202 ? -49.188 8.071 53.970 1.00 60.91 202 LEU A C 1
ATOM 1569 O O . LEU A 1 202 ? -49.219 9.115 54.613 1.00 60.91 202 LEU A O 1
ATOM 1573 N N . GLY A 1 203 ? -48.028 7.471 53.690 1.00 53.31 203 GLY A N 1
ATOM 1574 C CA . GLY A 1 203 ? -46.744 8.184 53.726 1.00 53.31 203 GLY A CA 1
ATOM 1575 C C . GLY A 1 203 ? -46.304 8.526 52.302 1.00 53.31 203 GLY A C 1
ATOM 1576 O O . GLY A 1 203 ? -45.853 7.637 51.597 1.00 53.31 203 GLY A O 1
ATOM 1577 N N . CYS A 1 204 ? -46.527 9.776 51.892 1.00 50.03 204 CYS A N 1
ATOM 1578 C CA . CYS A 1 204 ? -46.067 10.489 50.690 1.00 50.03 204 CYS A CA 1
ATOM 1579 C C . CYS A 1 204 ? -45.346 9.696 49.575 1.00 50.03 204 CYS A C 1
ATOM 1581 O O . CYS A 1 204 ? -44.179 9.334 49.702 1.00 50.03 204 CYS A O 1
ATOM 1583 N N . PHE A 1 205 ? -46.005 9.599 48.414 1.00 55.38 205 PHE A N 1
ATOM 1584 C CA . PHE A 1 205 ? -45.401 9.310 47.106 1.00 55.38 205 PHE A CA 1
ATOM 1585 C C . PHE A 1 205 ? -44.555 10.508 46.619 1.00 55.38 205 PHE A C 1
ATOM 1587 O O . PHE A 1 205 ? -44.962 11.234 45.714 1.00 55.38 205 PHE A O 1
ATOM 1594 N N . GLY A 1 206 ? -43.428 10.785 47.278 1.00 47.38 206 GLY A N 1
ATOM 1595 C CA . GLY A 1 206 ? -42.553 11.918 46.965 1.00 47.38 206 GLY A CA 1
ATOM 1596 C C . GLY A 1 206 ? -41.290 11.498 46.215 1.00 47.38 206 GLY A C 1
ATOM 1597 O O . GLY A 1 206 ? -40.439 10.877 46.837 1.00 47.38 206 GLY A O 1
ATOM 1598 N N . ALA A 1 207 ? -41.258 11.864 44.924 1.00 37.66 207 ALA A N 1
ATOM 1599 C CA . ALA A 1 207 ? -40.142 12.033 43.970 1.00 37.66 207 ALA A CA 1
ATOM 1600 C C . ALA A 1 207 ? -38.836 11.241 44.174 1.00 37.66 207 ALA A C 1
ATOM 1602 O O . ALA A 1 207 ? -38.087 11.540 45.129 1.00 37.66 207 ALA A O 1
#

Organism: NCBI:txid110450